Protein AF-0000000084807796 (afdb_homodimer)

Organism: Rhodopseudomonas palustris (strain HaA2) (NCBI:txid316058)

Nearest PDB structures (foldseek):
  3e29-assembly1_D  TM=9.506E-01  e=3.529E-15  Bordetella bronchiseptica
  3lz7-assembly1_A  TM=8.901E-01  e=1.294E-11  Haemophilus influenzae
  2pim-assembly1_A  TM=8.567E-01  e=1.924E-11  Cupriavidus pinatubonensis JMP134
  1sbk-assembly1_A  TM=9.026E-01  e=1.402E-10  Escherichia coli
  1vh5-assembly1_A  TM=8.895E-01  e=1.228E-10  Escherichia coli

Radius of gyration: 17.9 Å; Cα contacts (8 Å, |Δi|>4): 700; chains: 2; bounding box: 45×56×39 Å

Secondary structure (DSSP, 8-state):
-PPPPPHHHHHHHHHHSHHHHHHT-EEEEEETTTTEEEEEE---GGGBSSTTT-BBPHHHHHHHHHHHHHHHHHHHH-S---EEEEEEEE-S--BS--EEEEEEEEEE-SSEEEEEEEEEETT--EEEEEEEEEE-/-PPPPPHHHHHHHHHHSHHHHHHT-EEEEEETTTTEEEEEE---GGGBSSTTT-BBPHHHHHHHHHHHHHHHHHHHH-S---EEEEEEEE-S--BS--EEEEEEEEEE-SSEEEEEEEEEETT--EEEEEEEEEE-

Solvent-accessible surface area (backbone atoms only — not comparable to full-atom values): 13587 Å² total; per-residue (Å²): 131,67,78,60,60,52,72,68,57,50,48,50,55,40,56,56,15,36,31,50,38,69,51,46,62,42,79,74,45,79,37,73,94,76,34,33,30,30,32,36,28,59,74,50,79,53,41,15,41,41,75,90,60,46,26,57,29,66,34,62,52,52,27,49,40,53,50,42,21,44,45,28,47,22,36,53,71,73,50,90,56,56,62,41,32,38,36,39,40,51,74,43,88,52,58,75,49,40,39,38,35,39,9,30,57,73,40,82,56,85,51,42,32,31,16,35,21,43,32,21,36,81,86,64,50,68,27,33,38,30,44,37,35,29,44,93,129,68,78,60,61,50,73,68,57,50,48,52,54,39,58,56,16,36,31,49,38,69,50,45,62,42,80,72,45,77,36,74,92,75,34,34,31,30,32,36,27,58,76,48,78,54,40,15,41,44,77,90,59,45,26,57,29,66,37,61,53,51,28,48,38,55,51,43,20,45,46,28,48,23,36,52,71,72,48,90,56,56,64,40,32,38,37,38,40,50,74,45,88,51,57,74,49,40,38,40,35,39,10,31,58,75,39,82,55,86,52,43,32,31,17,35,20,43,30,21,35,81,85,65,51,68,27,33,38,30,44,37,35,29,45,93

InterPro domains:
  IPR003736 Phenylacetic acid degradation-related domain [TIGR00369] (19-135)
  IPR006683 Thioesterase domain [PF03061] (56-127)
  IPR029069 HotDog domain superfamily [SSF54637] (3-135)
  IPR039298 Acyl-coenzyme A thioesterase 13 [PTHR21660] (35-134)

Sequence (272 aa):
MSEPLAPAQIEAMLQASPFISFLGLTVSSLDAANQEIVMRSPMRPEFEREPGTKQWHGGPIASIIDTVGDYALVMFVGRGLPTINFRVDYFRPAIDTALISTGRVRRLGRTVGVADVDVHDEKGALIAIGRATYAIMSEPLAPAQIEAMLQASPFISFLGLTVSSLDAANQEIVMRSPMRPEFEREPGTKQWHGGPIASIIDTVGDYALVMFVGRGLPTINFRVDYFRPAIDTALISTGRVRRLGRTVGVADVDVHDEKGALIAIGRATYAI

Structure (mmCIF, N/CA/C/O backbone):
data_AF-0000000084807796-model_v1
#
loop_
_entity.id
_entity.type
_entity.pdbx_description
1 polymer 'Phenylacetic acid degradation-related protein'
#
loop_
_atom_site.group_PDB
_atom_site.id
_atom_site.type_symbol
_atom_site.label_atom_id
_atom_site.label_alt_id
_atom_site.label_comp_id
_atom_site.label_asym_id
_atom_site.label_entity_id
_atom_site.label_seq_id
_atom_site.pdbx_PDB_ins_code
_atom_site.Cartn_x
_atom_site.Cartn_y
_atom_site.Cartn_z
_atom_site.occupancy
_atom_site.B_iso_or_equiv
_atom_site.auth_seq_id
_atom_site.auth_comp_id
_atom_site.auth_asym_id
_atom_site.auth_atom_id
_atom_site.pdbx_PDB_model_num
ATOM 1 N N . MET A 1 1 ? 2.768 23.984 20.656 1 55.91 1 MET A N 1
ATOM 2 C CA . MET A 1 1 ? 2.672 23.312 19.359 1 55.91 1 MET A CA 1
ATOM 3 C C . MET A 1 1 ? 2.305 24.312 18.25 1 55.91 1 MET A C 1
ATOM 5 O O . MET A 1 1 ? 1.66 25.328 18.516 1 55.91 1 MET A O 1
ATOM 9 N N . SER A 1 2 ? 3.102 24.312 17.062 1 71.12 2 SER A N 1
ATOM 10 C CA . SER A 1 2 ? 2.822 25.266 15.992 1 71.12 2 SER A CA 1
ATOM 11 C C . SER A 1 2 ? 1.373 25.156 15.531 1 71.12 2 SER A C 1
ATOM 13 O O . SER A 1 2 ? 0.709 24.141 15.773 1 71.12 2 SER A O 1
ATOM 15 N N . GLU A 1 3 ? 0.78 26.234 15.117 1 91.38 3 GLU A N 1
ATOM 16 C CA . GLU A 1 3 ? -0.579 26.281 14.586 1 91.38 3 GLU A CA 1
ATOM 17 C C . GLU A 1 3 ? -0.779 25.219 13.5 1 91.38 3 GLU A C 1
ATOM 19 O O . GLU A 1 3 ? 0.043 25.094 12.586 1 91.38 3 GLU A O 1
ATOM 24 N N . PRO A 1 4 ? -1.82 24.453 13.633 1 96 4 PRO A N 1
ATOM 25 C CA . PRO A 1 4 ? -2.084 23.453 12.602 1 96 4 PRO A CA 1
ATOM 26 C C . PRO A 1 4 ? -2.242 24.062 11.211 1 96 4 PRO A C 1
ATOM 28 O O . PRO A 1 4 ? -2.701 25.203 11.086 1 96 4 PRO A O 1
ATOM 31 N N . LEU A 1 5 ? -1.881 23.359 10.242 1 97.56 5 LEU A N 1
ATOM 32 C CA . LEU A 1 5 ? -2.029 23.797 8.859 1 97.56 5 LEU A CA 1
ATOM 33 C C . LEU A 1 5 ? -3.498 24 8.508 1 97.56 5 LEU A C 1
ATOM 35 O O . LEU A 1 5 ? -4.367 23.297 9.016 1 97.56 5 LEU A O 1
ATOM 39 N N . ALA A 1 6 ? -3.68 24.922 7.617 1 96.19 6 ALA A N 1
ATOM 40 C CA . ALA A 1 6 ? -5.016 25.109 7.062 1 96.19 6 ALA A CA 1
ATOM 41 C C . ALA A 1 6 ? -5.305 24.094 5.961 1 96.19 6 ALA A C 1
ATOM 43 O O . ALA A 1 6 ? -4.383 23.531 5.363 1 96.19 6 ALA A O 1
ATOM 44 N N . PRO A 1 7 ? -6.633 23.859 5.68 1 95.94 7 PRO A N 1
ATOM 45 C CA . PRO A 1 7 ? -6.992 22.891 4.641 1 95.94 7 PRO A CA 1
ATOM 46 C C . PRO A 1 7 ? -6.344 23.203 3.295 1 95.94 7 PRO A C 1
ATOM 48 O O . PRO A 1 7 ? -5.891 22.297 2.602 1 95.94 7 PRO A O 1
ATOM 51 N N . ALA A 1 8 ? -6.23 24.453 2.967 1 97 8 ALA A N 1
ATOM 52 C CA . ALA A 1 8 ? -5.656 24.844 1.681 1 97 8 ALA A CA 1
ATOM 53 C C . ALA A 1 8 ? -4.172 24.484 1.613 1 97 8 ALA A C 1
ATOM 55 O O . ALA A 1 8 ? -3.662 24.125 0.55 1 97 8 ALA A O 1
ATOM 56 N N . GLN A 1 9 ? -3.492 24.641 2.67 1 97.75 9 GLN A N 1
ATOM 57 C CA . GLN A 1 9 ? -2.082 24.266 2.736 1 97.75 9 GLN A CA 1
ATOM 58 C C . GLN A 1 9 ? -1.9 22.766 2.562 1 97.75 9 GLN A C 1
ATOM 60 O O . GLN A 1 9 ? -1.005 22.312 1.84 1 97.75 9 GLN A O 1
ATOM 65 N N . ILE A 1 10 ? -2.754 22.031 3.176 1 98.25 10 ILE A N 1
ATOM 66 C CA . ILE A 1 10 ? -2.709 20.578 3.068 1 98.25 10 ILE A CA 1
ATOM 67 C C . ILE A 1 10 ? -2.99 20.156 1.628 1 98.25 10 ILE A C 1
ATOM 69 O O . ILE A 1 10 ? -2.271 19.328 1.066 1 98.25 10 ILE A O 1
ATOM 73 N N . GLU A 1 11 ? -3.961 20.75 1.012 1 98.25 11 GLU A N 1
ATOM 74 C CA . GLU A 1 11 ? -4.305 20.438 -0.371 1 98.25 11 GLU A CA 1
ATOM 75 C C . GLU A 1 11 ? -3.131 20.703 -1.308 1 98.25 11 GLU A C 1
ATOM 77 O O . GLU A 1 11 ? -2.863 19.906 -2.217 1 98.25 11 GLU A O 1
ATOM 82 N N . ALA A 1 12 ? -2.51 21.781 -1.041 1 98.19 12 ALA A N 1
ATOM 83 C CA . ALA A 1 12 ? -1.351 22.125 -1.864 1 98.19 12 ALA A CA 1
ATOM 84 C C . ALA A 1 12 ? -0.251 21.078 -1.721 1 98.19 12 ALA A C 1
ATOM 86 O O . ALA A 1 12 ? 0.402 20.703 -2.701 1 98.19 12 ALA A O 1
ATOM 87 N N . MET A 1 13 ? -0.047 20.641 -0.54 1 98.19 13 MET A N 1
ATOM 88 C CA . MET A 1 13 ? 0.96 19.609 -0.293 1 98.19 13 MET A CA 1
ATOM 89 C C . MET A 1 13 ? 0.574 18.312 -0.969 1 98.19 13 MET A C 1
ATOM 91 O O . MET A 1 13 ? 1.425 17.625 -1.544 1 98.19 13 MET A O 1
ATOM 95 N N . LEU A 1 14 ? -0.694 17.938 -0.902 1 98.44 14 LEU A N 1
ATOM 96 C CA . LEU A 1 14 ? -1.17 16.719 -1.562 1 98.44 14 LEU A CA 1
ATOM 97 C C . LEU A 1 14 ? -0.891 16.766 -3.061 1 98.44 14 LEU A C 1
ATOM 99 O O . LEU A 1 14 ? -0.428 15.789 -3.643 1 98.44 14 LEU A O 1
ATOM 103 N N . GLN A 1 15 ? -1.082 17.875 -3.633 1 97.94 15 GLN A N 1
ATOM 104 C CA . GLN A 1 15 ? -0.979 18.031 -5.082 1 97.94 15 GLN A CA 1
ATOM 105 C C . GLN A 1 15 ? 0.48 18.078 -5.527 1 97.94 15 GLN A C 1
ATOM 107 O O . GLN A 1 15 ? 0.793 17.75 -6.672 1 97.94 15 GLN A O 1
ATOM 112 N N . ALA A 1 16 ? 1.323 18.438 -4.629 1 97.81 16 ALA A N 1
ATOM 113 C CA . ALA A 1 16 ? 2.732 18.625 -4.973 1 97.81 16 ALA A CA 1
ATOM 114 C C . ALA A 1 16 ? 3.439 17.266 -5.094 1 97.81 16 ALA A C 1
ATOM 116 O O . ALA A 1 16 ? 4.5 17.172 -5.715 1 97.81 16 ALA A O 1
ATOM 117 N N . SER A 1 17 ? 2.961 16.281 -4.461 1 98.19 17 SER A N 1
ATOM 118 C CA . SER A 1 17 ? 3.527 14.938 -4.562 1 98.19 17 SER A CA 1
ATOM 119 C C . SER A 1 17 ? 2.941 14.18 -5.746 1 98.19 17 SER A C 1
ATOM 121 O O . SER A 1 17 ? 1.735 13.93 -5.797 1 98.19 17 SER A O 1
ATOM 123 N N . PRO A 1 18 ? 3.734 13.719 -6.664 1 98.56 18 PRO A N 1
ATOM 124 C CA . PRO A 1 18 ? 3.195 13.039 -7.844 1 98.56 18 PRO A CA 1
ATOM 125 C C . PRO A 1 18 ? 2.316 11.844 -7.484 1 98.56 18 PRO A C 1
ATOM 127 O O . PRO A 1 18 ? 1.206 11.711 -8.008 1 98.56 18 PRO A O 1
ATOM 130 N N . PHE A 1 19 ? 2.773 10.992 -6.602 1 98.75 19 PHE A N 1
ATOM 131 C CA . PHE A 1 19 ? 1.993 9.797 -6.301 1 98.75 19 PHE A CA 1
ATOM 132 C C . PHE A 1 19 ? 0.708 10.164 -5.57 1 98.75 19 PHE A C 1
ATOM 134 O O . PHE A 1 19 ? -0.355 9.609 -5.855 1 98.75 19 PHE A O 1
ATOM 141 N N . ILE A 1 20 ? 0.845 11.07 -4.633 1 98.75 20 ILE A N 1
ATOM 142 C CA . ILE A 1 20 ? -0.334 11.445 -3.859 1 98.75 20 ILE A CA 1
ATOM 143 C C . ILE A 1 20 ? -1.345 12.141 -4.77 1 98.75 20 ILE A C 1
ATOM 145 O O . ILE A 1 20 ? -2.549 11.891 -4.672 1 98.75 20 ILE A O 1
ATOM 149 N N . SER A 1 21 ? -0.838 13.016 -5.621 1 98.25 21 SER A N 1
ATOM 150 C CA . SER A 1 21 ? -1.714 13.625 -6.617 1 98.25 21 SER A CA 1
ATOM 151 C C . SER A 1 21 ? -2.387 12.555 -7.48 1 98.25 21 SER A C 1
ATOM 153 O O . SER A 1 21 ? -3.574 12.664 -7.797 1 98.25 21 SER A O 1
ATOM 155 N N . PHE A 1 22 ? -1.69 11.531 -7.859 1 98.62 22 PHE A N 1
ATOM 156 C CA . PHE A 1 22 ? -2.223 10.422 -8.641 1 98.62 22 PHE A CA 1
ATOM 157 C C . PHE A 1 22 ? -3.34 9.719 -7.887 1 98.62 22 PHE A C 1
ATOM 159 O O . PHE A 1 22 ? -4.324 9.281 -8.484 1 98.62 22 PHE A O 1
ATOM 166 N N . LEU A 1 23 ? -3.275 9.602 -6.555 1 98.69 23 LEU A N 1
ATOM 167 C CA . LEU A 1 23 ? -4.312 8.984 -5.738 1 98.69 23 LEU A CA 1
ATOM 168 C C . LEU A 1 23 ? -5.59 9.82 -5.762 1 98.69 23 LEU A C 1
ATOM 170 O O . LEU A 1 23 ? -6.664 9.328 -5.41 1 98.69 23 LEU A O 1
ATOM 174 N N . GLY A 1 24 ? -5.441 11.078 -6.039 1 98.5 24 GLY A N 1
ATOM 175 C CA . GLY A 1 24 ? -6.594 11.953 -6.168 1 98.5 24 GLY A CA 1
ATOM 176 C C . GLY A 1 24 ? -7.188 12.367 -4.832 1 98.5 24 GLY A C 1
ATOM 177 O O . GLY A 1 24 ? -8.383 12.633 -4.734 1 98.5 24 GLY A O 1
ATOM 178 N N . LEU A 1 25 ? -6.438 12.445 -3.828 1 98.44 25 LEU A N 1
ATOM 179 C CA . LEU A 1 25 ? -6.91 12.766 -2.486 1 98.44 25 LEU A CA 1
ATOM 180 C C . LEU A 1 25 ? -7.305 14.242 -2.389 1 98.44 25 LEU A C 1
ATOM 182 O O . LEU A 1 25 ? -6.602 15.109 -2.906 1 98.44 25 LEU A O 1
ATOM 186 N N . THR A 1 26 ? -8.398 14.484 -1.75 1 98.38 26 THR A N 1
ATOM 187 C CA . THR A 1 26 ? -8.844 15.828 -1.395 1 98.38 26 THR A CA 1
ATOM 188 C C . THR A 1 26 ? -9.289 15.875 0.063 1 98.38 26 THR A C 1
ATOM 190 O O . THR A 1 26 ? -9.844 14.906 0.584 1 98.38 26 THR A O 1
ATOM 193 N N . VAL A 1 27 ? -9.117 17.031 0.7 1 98.69 27 VAL A N 1
ATOM 194 C CA . VAL A 1 27 ? -9.5 17.188 2.1 1 98.69 27 VAL A CA 1
ATOM 195 C C . VAL A 1 27 ? -11.008 17.438 2.197 1 98.69 27 VAL A C 1
ATOM 197 O O . VAL A 1 27 ? -11.531 18.375 1.596 1 98.69 27 VAL A O 1
ATOM 200 N N . SER A 1 28 ? -11.68 16.609 2.941 1 98.62 28 SER A N 1
ATOM 201 C CA . SER A 1 28 ? -13.109 16.781 3.189 1 98.62 28 SER A CA 1
ATOM 202 C C . SER A 1 28 ? -13.352 17.594 4.465 1 98.62 28 SER A C 1
ATOM 204 O O . SER A 1 28 ? -14.266 18.406 4.52 1 98.62 28 SER A O 1
ATOM 206 N N . SER A 1 29 ? -12.57 17.297 5.457 1 98.12 29 SER A N 1
ATOM 207 C CA . SER A 1 29 ? -12.664 18.016 6.719 1 98.12 29 SER A CA 1
ATOM 208 C C . SER A 1 29 ? -11.375 17.906 7.523 1 98.12 29 SER A C 1
ATOM 210 O O . SER A 1 29 ? -10.641 16.938 7.391 1 98.12 29 SER A O 1
ATOM 212 N N . LEU A 1 30 ? -11.125 18.938 8.195 1 97.75 30 LEU A N 1
ATOM 213 C CA . LEU A 1 30 ? -10.008 19.031 9.133 1 97.75 30 LEU A CA 1
ATOM 214 C C . LEU A 1 30 ? -10.477 19.5 10.5 1 97.75 30 LEU A C 1
ATOM 216 O O . LEU A 1 30 ? -11.117 20.547 10.617 1 97.75 30 LEU A O 1
ATOM 220 N N . ASP A 1 31 ? -10.25 18.688 11.523 1 97.69 31 ASP A N 1
ATOM 221 C CA . ASP A 1 31 ? -10.57 19.016 12.906 1 97.69 31 ASP A CA 1
ATOM 222 C C . ASP A 1 31 ? -9.328 18.922 13.797 1 97.69 31 ASP A C 1
ATOM 224 O O . ASP A 1 31 ? -9.055 17.875 14.383 1 97.69 31 ASP A O 1
ATOM 228 N N . ALA A 1 32 ? -8.633 19.969 13.891 1 96.94 32 ALA A N 1
ATOM 229 C CA . ALA A 1 32 ? -7.375 20 14.625 1 96.94 32 ALA A CA 1
ATOM 230 C C . ALA A 1 32 ? -7.605 19.734 16.109 1 96.94 32 ALA A C 1
ATOM 232 O O . ALA A 1 32 ? -6.793 19.078 16.766 1 96.94 32 ALA A O 1
ATOM 233 N N . ALA A 1 33 ? -8.641 20.281 16.641 1 96.81 33 ALA A N 1
ATOM 234 C CA . ALA A 1 33 ? -8.945 20.125 18.062 1 96.81 33 ALA A CA 1
ATOM 235 C C . ALA A 1 33 ? -9.117 18.656 18.422 1 96.81 33 ALA A C 1
ATOM 237 O O . ALA A 1 33 ? -8.672 18.219 19.484 1 96.81 33 ALA A O 1
ATOM 238 N N . ASN A 1 34 ? -9.711 17.938 17.484 1 97.38 34 ASN A N 1
ATOM 239 C CA . ASN A 1 34 ? -9.906 16.516 17.719 1 97.38 34 ASN A CA 1
ATOM 240 C C . ASN A 1 34 ? -8.852 15.672 17.016 1 97.38 34 ASN A C 1
ATOM 242 O O . ASN A 1 34 ? -8.945 14.445 16.984 1 97.38 34 ASN A O 1
ATOM 246 N N . GLN A 1 35 ? -7.879 16.266 16.359 1 97.94 35 GLN A N 1
ATOM 247 C CA . GLN A 1 35 ? -6.738 15.633 15.703 1 97.94 35 GLN A CA 1
ATOM 248 C C . GLN A 1 35 ? -7.199 14.617 14.664 1 97.94 35 GLN A C 1
ATOM 250 O O . GLN A 1 35 ? -6.73 13.477 14.656 1 97.94 35 GLN A O 1
ATOM 255 N N . GLU A 1 36 ? -8.117 15.141 13.859 1 98.69 36 GLU A N 1
ATOM 256 C CA . GLU A 1 36 ? -8.734 14.297 12.836 1 98.69 36 GLU A CA 1
ATOM 257 C C . GLU A 1 36 ? -8.711 14.977 11.469 1 98.69 36 GLU A C 1
ATOM 259 O O . GLU A 1 36 ? -8.992 16.172 11.367 1 98.69 36 GLU A O 1
ATOM 264 N N . ILE A 1 37 ? -8.43 14.188 10.461 1 98.81 37 ILE A N 1
ATOM 265 C CA . ILE A 1 37 ? -8.547 14.656 9.078 1 98.81 37 ILE A CA 1
ATOM 266 C C . ILE A 1 37 ? -9.344 13.641 8.258 1 98.81 37 ILE A C 1
ATOM 268 O O . ILE A 1 37 ? -9.195 12.43 8.445 1 98.81 37 ILE A O 1
ATOM 272 N N . VAL A 1 38 ? -10.195 14.117 7.406 1 98.94 38 VAL A N 1
ATOM 273 C CA . VAL A 1 38 ? -10.984 13.281 6.512 1 98.94 38 VAL A CA 1
ATOM 274 C C . VAL A 1 38 ? -10.68 13.633 5.059 1 98.94 38 VAL A C 1
ATOM 276 O O . VAL A 1 38 ? -10.672 14.812 4.691 1 98.94 38 VAL A O 1
ATOM 279 N N . MET A 1 39 ? -10.414 12.609 4.266 1 98.88 39 MET A N 1
ATOM 280 C CA . MET A 1 39 ? -10.125 12.836 2.85 1 98.88 39 MET A CA 1
ATOM 281 C C . MET A 1 39 ? -10.969 11.922 1.972 1 98.88 39 MET A C 1
ATOM 283 O O . MET A 1 39 ? -11.406 10.859 2.416 1 98.88 39 MET A O 1
ATOM 287 N N . ARG A 1 40 ? -11.156 12.359 0.785 1 98.88 40 ARG A N 1
ATOM 288 C CA . ARG A 1 40 ? -11.844 11.609 -0.255 1 98.88 40 ARG A CA 1
ATOM 289 C C . ARG A 1 40 ? -10.898 11.25 -1.395 1 98.88 40 ARG A C 1
ATOM 291 O O . ARG A 1 40 ? -10.07 12.062 -1.805 1 98.88 40 ARG A O 1
ATOM 298 N N . SER A 1 41 ? -11.016 10.07 -1.884 1 98.69 41 SER A N 1
ATOM 299 C CA . SER A 1 41 ? -10.273 9.594 -3.045 1 98.69 41 SER A CA 1
ATOM 300 C C . SER A 1 41 ? -11.195 8.953 -4.074 1 98.69 41 SER A C 1
ATOM 302 O O . SER A 1 41 ? -11.914 7.996 -3.762 1 98.69 41 SER A O 1
ATOM 304 N N . PRO A 1 42 ? -11.172 9.367 -5.277 1 98.75 42 PRO A N 1
ATOM 305 C CA . PRO A 1 42 ? -12 8.734 -6.312 1 98.75 42 PRO A CA 1
ATOM 306 C C . PRO A 1 42 ? -11.336 7.496 -6.914 1 98.75 42 PRO A C 1
ATOM 308 O O . PRO A 1 42 ? -10.117 7.348 -6.852 1 98.75 42 PRO A O 1
ATOM 311 N N . MET A 1 43 ? -12.227 6.645 -7.469 1 98.38 43 MET A N 1
ATOM 312 C CA . MET A 1 43 ? -11.711 5.547 -8.281 1 98.38 43 MET A CA 1
ATOM 313 C C . MET A 1 43 ? -11.062 6.07 -9.562 1 98.38 43 MET A C 1
ATOM 315 O O . MET A 1 43 ? -11.516 7.062 -10.133 1 98.38 43 MET A O 1
ATOM 319 N N . ARG A 1 44 ? -9.992 5.441 -9.961 1 97.81 44 ARG A N 1
ATOM 320 C CA . ARG A 1 44 ? -9.367 5.617 -11.266 1 97.81 44 ARG A CA 1
ATOM 321 C C . ARG A 1 44 ? -9.266 4.289 -12.008 1 97.81 44 ARG A C 1
ATOM 323 O O . ARG A 1 44 ? -9.172 3.229 -11.391 1 97.81 44 ARG A O 1
ATOM 330 N N . PRO A 1 45 ? -9.273 4.363 -13.312 1 97.81 45 PRO A N 1
ATOM 331 C CA . PRO A 1 45 ? -9.164 3.111 -14.07 1 97.81 45 PRO A CA 1
ATOM 332 C C . PRO A 1 45 ? -7.941 2.287 -13.664 1 97.81 45 PRO A C 1
ATOM 334 O O . PRO A 1 45 ? -8.016 1.059 -13.586 1 97.81 45 PRO A O 1
ATOM 337 N N . GLU A 1 46 ? -6.863 2.938 -13.312 1 98.19 46 GLU A N 1
ATOM 338 C CA . GLU A 1 46 ? -5.617 2.262 -12.961 1 98.19 46 GLU A CA 1
ATOM 339 C C . GLU A 1 46 ? -5.746 1.531 -11.633 1 98.19 46 GLU A C 1
ATOM 341 O O . GLU A 1 46 ? -4.965 0.622 -11.336 1 98.19 46 GLU A O 1
ATOM 346 N N . PHE A 1 47 ? -6.73 1.897 -10.797 1 98.75 47 PHE A N 1
ATOM 347 C CA . PHE A 1 47 ? -6.824 1.35 -9.445 1 98.75 47 PHE A CA 1
ATOM 348 C C . PHE A 1 47 ? -7.625 0.053 -9.445 1 98.75 47 PHE A C 1
ATOM 350 O O . PHE A 1 47 ? -7.695 -0.637 -8.422 1 98.75 47 PHE A O 1
ATOM 357 N N . GLU A 1 48 ? -8.156 -0.298 -10.57 1 98.56 48 GLU A N 1
ATOM 358 C CA . GLU A 1 48 ? -9.055 -1.445 -10.641 1 98.56 48 GLU A CA 1
ATOM 359 C C . GLU A 1 48 ? -8.297 -2.754 -10.438 1 98.56 48 GLU A C 1
ATOM 361 O O . GLU A 1 48 ? -7.188 -2.92 -10.945 1 98.56 48 GLU A O 1
ATOM 366 N N . ARG A 1 49 ? -8.977 -3.639 -9.688 1 98 49 ARG A N 1
ATOM 367 C CA . ARG A 1 49 ? -8.438 -4.98 -9.477 1 98 49 ARG A CA 1
ATOM 368 C C . ARG A 1 49 ? -8.539 -5.812 -10.758 1 98 49 ARG A C 1
ATOM 370 O O . ARG A 1 49 ? -7.551 -6.395 -11.203 1 98 49 ARG A O 1
ATOM 377 N N . GLU A 1 50 ? -9.68 -5.922 -11.266 1 97.12 50 GLU A N 1
ATOM 378 C CA . GLU A 1 50 ? -10 -6.586 -12.523 1 97.12 50 GLU A CA 1
ATOM 379 C C . GLU A 1 50 ? -10.68 -5.625 -13.5 1 97.12 50 GLU A C 1
ATOM 381 O O . GLU A 1 50 ? -11.516 -4.816 -13.094 1 97.12 50 GLU A O 1
ATOM 386 N N . PRO A 1 51 ? -10.289 -5.75 -14.703 1 96.94 51 PRO A N 1
ATOM 387 C CA . PRO A 1 51 ? -10.828 -4.797 -15.68 1 96.94 51 PRO A CA 1
ATOM 388 C C . PRO A 1 51 ? -12.359 -4.793 -15.711 1 96.94 51 PRO A C 1
ATOM 390 O O . PRO A 1 51 ? -12.977 -5.852 -15.82 1 96.94 51 PRO A O 1
ATOM 393 N N . GLY A 1 52 ? -12.891 -3.621 -15.609 1 97.31 52 GLY A N 1
ATOM 394 C CA . GLY A 1 52 ? -14.312 -3.432 -15.812 1 97.31 52 GLY A CA 1
ATOM 395 C C . GLY A 1 52 ? -15.133 -3.699 -14.562 1 97.31 52 GLY A C 1
ATOM 396 O O . GLY A 1 52 ? -16.344 -3.51 -14.562 1 97.31 52 GLY A O 1
ATOM 397 N N . THR A 1 53 ? -14.531 -4.082 -13.492 1 97.38 53 THR A N 1
ATOM 398 C CA . THR A 1 53 ? -15.273 -4.441 -12.289 1 97.38 53 THR A CA 1
ATOM 399 C C . THR A 1 53 ? -15.469 -3.223 -11.391 1 97.38 53 THR A C 1
ATOM 401 O O . THR A 1 53 ? -16.312 -3.234 -10.492 1 97.38 53 THR A O 1
ATOM 404 N N . LYS A 1 54 ? -14.641 -2.264 -11.586 1 97.94 54 LYS A N 1
ATOM 405 C CA . LYS A 1 54 ? -14.594 -1.087 -10.727 1 97.94 54 LYS A CA 1
ATOM 406 C C . LYS A 1 54 ? -14.312 -1.477 -9.273 1 97.94 54 LYS A C 1
ATOM 408 O O . LYS A 1 54 ? -14.734 -0.785 -8.344 1 97.94 54 LYS A O 1
ATOM 413 N N . GLN A 1 55 ? -13.805 -2.623 -9.117 1 98.62 55 GLN A N 1
ATOM 414 C CA . GLN A 1 55 ? -13.336 -3.025 -7.793 1 98.62 55 GLN A CA 1
ATOM 415 C C . GLN A 1 55 ? -11.938 -2.484 -7.512 1 98.62 55 GLN A C 1
ATOM 417 O O . GLN A 1 55 ? -11.023 -2.664 -8.32 1 98.62 55 GLN A O 1
ATOM 422 N N . TRP A 1 56 ? -11.812 -1.815 -6.348 1 98.88 56 TRP A N 1
ATOM 423 C CA . TRP A 1 56 ? -10.5 -1.311 -5.941 1 98.88 56 TRP A CA 1
ATOM 424 C C . TRP A 1 56 ? -9.516 -2.455 -5.73 1 98.88 56 TRP A C 1
ATOM 426 O O . TRP A 1 56 ? -9.852 -3.455 -5.086 1 98.88 56 TRP A O 1
ATOM 436 N N . HIS A 1 57 ? -8.352 -2.332 -6.273 1 98.88 57 HIS A N 1
ATOM 437 C CA . HIS A 1 57 ? -7.238 -3.137 -5.789 1 98.88 57 HIS A CA 1
ATOM 438 C C . HIS A 1 57 ? -6.836 -2.727 -4.379 1 98.88 57 HIS A C 1
ATOM 440 O O . HIS A 1 57 ? -6.965 -1.557 -4.008 1 98.88 57 HIS A O 1
ATOM 446 N N . GLY A 1 58 ? -6.312 -3.609 -3.586 1 98.81 58 GLY A N 1
ATOM 447 C CA . GLY A 1 58 ? -5.91 -3.312 -2.219 1 98.81 58 GLY A CA 1
ATOM 448 C C . GLY A 1 58 ? -4.73 -2.367 -2.135 1 98.81 58 GLY A C 1
ATOM 449 O O . GLY A 1 58 ? -4.547 -1.681 -1.128 1 98.81 58 GLY A O 1
ATOM 450 N N . GLY A 1 59 ? -3.906 -2.328 -3.154 1 98.81 59 GLY A N 1
ATOM 451 C CA . GLY A 1 59 ? -2.721 -1.487 -3.186 1 98.81 59 GLY A CA 1
ATOM 452 C C . GLY A 1 59 ? -3.031 -0.012 -3.014 1 98.81 59 GLY A C 1
ATOM 453 O O . GLY A 1 59 ? -2.496 0.639 -2.111 1 98.81 59 GLY A O 1
ATOM 454 N N . PRO A 1 60 ? -3.898 0.517 -3.883 1 98.88 60 PRO A N 1
ATOM 455 C CA . PRO A 1 60 ? -4.281 1.917 -3.691 1 98.88 60 PRO A CA 1
ATOM 456 C C . PRO A 1 60 ? -4.902 2.176 -2.32 1 98.88 60 PRO A C 1
ATOM 458 O O . PRO A 1 60 ? -4.68 3.236 -1.729 1 98.88 60 PRO A O 1
ATOM 461 N N . ILE A 1 61 ? -5.645 1.254 -1.785 1 98.94 61 ILE A N 1
ATOM 462 C CA . ILE A 1 61 ? -6.246 1.421 -0.467 1 98.94 61 ILE A CA 1
ATOM 463 C C . ILE A 1 61 ? -5.148 1.51 0.593 1 98.94 61 ILE A C 1
ATOM 465 O O . ILE A 1 61 ? -5.191 2.375 1.47 1 98.94 61 ILE A O 1
ATOM 469 N N . ALA A 1 62 ? -4.168 0.661 0.555 1 98.94 62 ALA A N 1
ATOM 470 C CA . ALA A 1 62 ? -3.039 0.713 1.479 1 98.94 62 ALA A CA 1
ATOM 471 C C . ALA A 1 62 ? -2.303 2.045 1.368 1 98.94 62 ALA A C 1
ATOM 473 O O . ALA A 1 62 ? -1.914 2.633 2.381 1 98.94 62 ALA A O 1
ATOM 474 N N . SER A 1 63 ? -2.08 2.49 0.168 1 98.94 63 SER A N 1
ATOM 475 C CA . SER A 1 63 ? -1.413 3.764 -0.081 1 98.94 63 SER A CA 1
ATOM 476 C C . SER A 1 63 ? -2.184 4.922 0.543 1 98.94 63 SER A C 1
ATOM 478 O O . SER A 1 63 ? -1.585 5.832 1.123 1 98.94 63 SER A O 1
ATOM 480 N N . ILE A 1 64 ? -3.477 4.883 0.38 1 98.94 64 ILE A N 1
ATOM 481 C CA . ILE A 1 64 ? -4.348 5.914 0.937 1 98.94 64 ILE A CA 1
ATOM 482 C C . ILE A 1 64 ? -4.254 5.898 2.461 1 98.94 64 ILE A C 1
ATOM 484 O O . ILE A 1 64 ? -4.125 6.953 3.092 1 98.94 64 ILE A O 1
ATOM 488 N N . ILE A 1 65 ? -4.266 4.715 3.035 1 99 65 ILE A N 1
ATOM 489 C CA . ILE A 1 65 ? -4.148 4.574 4.484 1 99 65 ILE A CA 1
ATOM 490 C C . ILE A 1 65 ? -2.842 5.207 4.961 1 99 65 ILE A C 1
ATOM 492 O O . ILE A 1 65 ? -2.842 6.02 5.887 1 99 65 ILE A O 1
ATOM 496 N N . ASP A 1 66 ? -1.754 4.887 4.367 1 98.94 66 ASP A N 1
ATOM 497 C CA . ASP A 1 66 ? -0.458 5.453 4.727 1 98.94 66 ASP A CA 1
ATOM 498 C C . ASP A 1 66 ? -0.469 6.977 4.598 1 98.94 66 ASP A C 1
ATOM 500 O O . ASP A 1 66 ? -0.041 7.684 5.512 1 98.94 66 ASP A O 1
ATOM 504 N N . THR A 1 67 ? -0.975 7.461 3.508 1 98.94 67 THR A N 1
ATOM 505 C CA . THR A 1 67 ? -0.936 8.891 3.203 1 98.94 67 THR A CA 1
ATOM 506 C C . THR A 1 67 ? -1.814 9.672 4.172 1 98.94 67 THR A C 1
ATOM 508 O O . THR A 1 67 ? -1.378 10.672 4.746 1 98.94 67 THR A O 1
ATOM 511 N N . VAL A 1 68 ? -3.023 9.211 4.367 1 98.94 68 VAL A N 1
ATOM 512 C CA . VAL A 1 68 ? -3.951 9.922 5.242 1 98.94 68 VAL A CA 1
ATOM 513 C C . VAL A 1 68 ? -3.43 9.906 6.676 1 98.94 68 VAL A C 1
ATOM 515 O O . VAL A 1 68 ? -3.529 10.898 7.395 1 98.94 68 VAL A O 1
ATOM 518 N N . GLY A 1 69 ? -2.93 8.75 7.121 1 98.94 69 GLY A N 1
ATOM 519 C CA . GLY A 1 69 ? -2.293 8.711 8.43 1 98.94 69 GLY A CA 1
ATOM 520 C C . GLY A 1 69 ? -1.163 9.711 8.578 1 98.94 69 GLY A C 1
ATOM 521 O O . GLY A 1 69 ? -1.064 10.398 9.594 1 98.94 69 GLY A O 1
ATOM 522 N N . ASP A 1 70 ? -0.313 9.75 7.602 1 98.94 70 ASP A N 1
ATOM 523 C CA . ASP A 1 70 ? 0.78 10.719 7.586 1 98.94 70 ASP A CA 1
ATOM 524 C C . ASP A 1 70 ? 0.253 12.148 7.746 1 98.94 70 ASP A C 1
ATOM 526 O O . ASP A 1 70 ? 0.725 12.898 8.602 1 98.94 70 ASP A O 1
ATOM 530 N N . TYR A 1 71 ? -0.776 12.445 7 1 98.81 71 TYR A N 1
ATOM 531 C CA . TYR A 1 71 ? -1.245 13.828 6.934 1 98.81 71 TYR A CA 1
ATOM 532 C C . TYR A 1 71 ? -2.021 14.203 8.188 1 98.81 71 TYR A C 1
ATOM 534 O O . TYR A 1 71 ? -2.17 15.383 8.508 1 98.81 71 TYR A O 1
ATOM 542 N N . ALA A 1 72 ? -2.576 13.195 8.906 1 98.75 72 ALA A N 1
ATOM 543 C CA . ALA A 1 72 ? -3.098 13.492 10.234 1 98.75 72 ALA A CA 1
ATOM 544 C C . ALA A 1 72 ? -2.029 14.148 11.109 1 98.75 72 ALA A C 1
ATOM 546 O O . ALA A 1 72 ? -2.328 15.047 11.898 1 98.75 72 ALA A O 1
ATOM 547 N N . LEU A 1 73 ? -0.805 13.727 10.992 1 98.75 73 LEU A N 1
ATOM 548 C CA . LEU A 1 73 ? 0.308 14.273 11.758 1 98.75 73 LEU A CA 1
ATOM 549 C C . LEU A 1 73 ? 0.879 15.508 11.078 1 98.75 73 LEU A C 1
ATOM 551 O O . LEU A 1 73 ? 1.247 16.484 11.75 1 98.75 73 LEU A O 1
ATOM 555 N N . VAL A 1 74 ? 0.931 15.469 9.742 1 98.44 74 VAL A N 1
ATOM 556 C CA . VAL A 1 74 ? 1.459 16.578 8.953 1 98.44 74 VAL A CA 1
ATOM 557 C C . VAL A 1 74 ? 0.708 17.859 9.305 1 98.44 74 VAL A C 1
ATOM 559 O O . VAL A 1 74 ? 1.3 18.938 9.352 1 98.44 74 VAL A O 1
ATOM 562 N N . MET A 1 75 ? -0.551 17.688 9.555 1 97.81 75 MET A N 1
ATOM 563 C CA . MET A 1 75 ? -1.376 18.812 9.969 1 97.81 75 MET A CA 1
ATOM 564 C C . MET A 1 75 ? -0.703 19.594 11.086 1 97.81 75 MET A C 1
ATOM 566 O O . MET A 1 75 ? -0.819 20.828 11.148 1 97.81 75 MET A O 1
ATOM 570 N N . PHE A 1 76 ? 0.071 18.984 11.938 1 97.69 76 PHE A N 1
ATOM 571 C CA . PHE A 1 76 ? 0.693 19.609 13.094 1 97.69 76 PHE A CA 1
ATOM 572 C C . PHE A 1 76 ? 2.186 19.812 12.859 1 97.69 76 PHE A C 1
ATOM 574 O O . PHE A 1 76 ? 2.768 20.781 13.359 1 97.69 76 PHE A O 1
ATOM 581 N N . VAL A 1 77 ? 2.824 18.938 12.102 1 97.5 77 VAL A N 1
ATOM 582 C CA . VAL A 1 77 ? 4.273 18.938 11.945 1 97.5 77 VAL A CA 1
ATOM 583 C C . VAL A 1 77 ? 4.672 19.875 10.812 1 97.5 77 VAL A C 1
ATOM 585 O O . VAL A 1 77 ? 5.766 20.453 10.828 1 97.5 77 VAL A O 1
ATOM 588 N N . GLY A 1 78 ? 3.828 19.906 9.781 1 97.12 78 GLY A N 1
ATOM 589 C CA . GLY A 1 78 ? 4.02 20.891 8.734 1 97.12 78 GLY A CA 1
ATOM 590 C C . GLY A 1 78 ? 4.848 20.375 7.57 1 97.12 78 GLY A C 1
ATOM 591 O O . GLY A 1 78 ? 5.207 21.141 6.668 1 97.12 78 GLY A O 1
ATOM 592 N N . ARG A 1 79 ? 5.227 19.109 7.602 1 95.81 79 ARG A N 1
ATOM 593 C CA . ARG A 1 79 ? 5.977 18.484 6.516 1 95.81 79 ARG A CA 1
ATOM 594 C C . ARG A 1 79 ? 5.688 17 6.434 1 95.81 79 ARG A C 1
ATOM 596 O O . ARG A 1 79 ? 5.305 16.375 7.43 1 95.81 79 ARG A O 1
ATOM 603 N N . GLY A 1 80 ? 5.828 16.5 5.227 1 96.94 80 GLY A N 1
ATOM 604 C CA . GLY A 1 80 ? 5.699 15.07 5.074 1 96.94 80 GLY A CA 1
ATOM 605 C C . GLY A 1 80 ? 6.664 14.289 5.949 1 96.94 80 GLY A C 1
ATOM 606 O O . GLY A 1 80 ? 7.781 14.734 6.199 1 96.94 80 GLY A O 1
ATOM 607 N N . LEU A 1 81 ? 6.219 13.141 6.41 1 98.06 81 LEU A N 1
ATOM 608 C CA . LEU A 1 81 ? 7.008 12.32 7.324 1 98.06 81 LEU A CA 1
ATOM 609 C C . LEU A 1 81 ? 7.352 10.977 6.695 1 98.06 81 LEU A C 1
ATOM 611 O O . LEU A 1 81 ? 6.5 10.352 6.066 1 98.06 81 LEU A O 1
ATOM 615 N N . PRO A 1 82 ? 8.562 10.477 6.852 1 98.06 82 PRO A N 1
ATOM 616 C CA . PRO A 1 82 ? 8.867 9.109 6.426 1 98.06 82 PRO A CA 1
ATOM 617 C C . PRO A 1 82 ? 8.117 8.055 7.234 1 98.06 82 PRO A C 1
ATOM 619 O O . PRO A 1 82 ? 8.055 8.148 8.469 1 98.06 82 PRO A O 1
ATOM 622 N N . THR A 1 83 ? 7.562 7.18 6.566 1 98.88 83 THR A N 1
ATOM 623 C CA . THR A 1 83 ? 6.895 6.07 7.234 1 98.88 83 THR A CA 1
ATOM 624 C C . THR A 1 83 ? 7.91 5.039 7.719 1 98.88 83 THR A C 1
ATOM 626 O O . THR A 1 83 ? 8.797 4.633 6.965 1 98.88 83 THR A O 1
ATOM 629 N N . ILE A 1 84 ? 7.754 4.652 8.945 1 98.94 84 ILE A N 1
ATOM 630 C CA . ILE A 1 84 ? 8.57 3.576 9.508 1 98.94 84 ILE A CA 1
ATOM 631 C C . ILE A 1 84 ? 7.922 2.229 9.195 1 98.94 84 ILE A C 1
ATOM 633 O O . ILE A 1 84 ? 8.578 1.33 8.656 1 98.94 84 ILE A O 1
ATOM 637 N N . ASN A 1 85 ? 6.715 2.131 9.562 1 98.94 85 ASN A N 1
ATOM 638 C CA . ASN A 1 85 ? 5.934 0.942 9.234 1 98.94 85 ASN A CA 1
ATOM 639 C C . ASN A 1 85 ? 4.434 1.223 9.297 1 98.94 85 ASN A C 1
ATOM 641 O O . ASN A 1 85 ? 4.012 2.258 9.82 1 98.94 85 ASN A O 1
ATOM 645 N N . PHE A 1 86 ? 3.676 0.307 8.688 1 98.88 86 PHE A N 1
ATOM 646 C CA . PHE A 1 86 ? 2.232 0.348 8.883 1 98.88 86 PHE A CA 1
ATOM 647 C C . PHE A 1 86 ? 1.604 -1.003 8.562 1 98.88 86 PHE A C 1
ATOM 649 O O . PHE A 1 86 ? 2.277 -1.903 8.055 1 98.88 86 PHE A O 1
ATOM 656 N N . ARG A 1 87 ? 0.37 -1.142 8.977 1 98.88 87 ARG A N 1
ATOM 657 C CA . ARG A 1 87 ? -0.431 -2.336 8.719 1 98.88 87 ARG A CA 1
ATOM 658 C C . ARG A 1 87 ? -1.82 -1.964 8.211 1 98.88 87 ARG A C 1
ATOM 660 O O . ARG A 1 87 ? -2.332 -0.886 8.523 1 98.88 87 ARG A O 1
ATOM 667 N N . VAL A 1 88 ? -2.338 -2.889 7.469 1 98.94 88 VAL A N 1
ATOM 668 C CA . VAL A 1 88 ? -3.686 -2.74 6.93 1 98.94 88 VAL A CA 1
ATOM 669 C C . VAL A 1 88 ? -4.488 -4.016 7.184 1 98.94 88 VAL A C 1
ATOM 671 O O . VAL A 1 88 ? -3.967 -5.121 7.031 1 98.94 88 VAL A O 1
ATOM 674 N N . ASP A 1 89 ? -5.68 -3.885 7.574 1 98.94 89 ASP A N 1
ATOM 675 C CA . ASP A 1 89 ? -6.68 -4.949 7.613 1 98.94 89 ASP A CA 1
ATOM 676 C C . ASP A 1 89 ? -7.836 -4.652 6.664 1 98.94 89 ASP A C 1
ATOM 678 O O . ASP A 1 89 ? -8.484 -3.607 6.773 1 98.94 89 ASP A O 1
ATOM 682 N N . TYR A 1 90 ? -8.023 -5.574 5.793 1 98.94 90 TYR A N 1
ATOM 683 C CA . TYR A 1 90 ? -9.109 -5.422 4.836 1 98.94 90 TYR A CA 1
ATOM 684 C C . TYR A 1 90 ? -10.359 -6.172 5.301 1 98.94 90 TYR A C 1
ATOM 686 O O . TYR A 1 90 ? -10.258 -7.285 5.82 1 98.94 90 TYR A O 1
ATOM 694 N N . PHE A 1 91 ? -11.555 -5.574 5.023 1 98.81 91 PHE A N 1
ATOM 695 C CA . PHE A 1 91 ? -12.773 -6.191 5.523 1 98.81 91 PHE A CA 1
ATOM 696 C C . PHE A 1 91 ? -13.727 -6.508 4.375 1 98.81 91 PHE A C 1
ATOM 698 O O . PHE A 1 91 ? -14.398 -7.543 4.387 1 98.81 91 PHE A O 1
ATOM 705 N N . ARG A 1 92 ? -13.844 -5.559 3.4 1 98.06 92 ARG A N 1
ATOM 706 C CA . ARG A 1 92 ? -14.812 -5.672 2.312 1 98.06 92 ARG A CA 1
ATOM 707 C C . ARG A 1 92 ? -14.242 -5.109 1.014 1 98.06 92 ARG A C 1
ATOM 709 O O . ARG A 1 92 ? -13.438 -4.176 1.035 1 98.06 92 ARG A O 1
ATOM 716 N N . PRO A 1 93 ? -14.711 -5.727 -0.076 1 98.44 93 PRO A N 1
ATOM 717 C CA . PRO A 1 93 ? -14.344 -5.07 -1.331 1 98.44 93 PRO A CA 1
ATOM 718 C C . PRO A 1 93 ? -15.008 -3.709 -1.507 1 98.44 93 PRO A C 1
ATOM 720 O O . PRO A 1 93 ? -16.156 -3.52 -1.089 1 98.44 93 PRO A O 1
ATOM 723 N N . ALA A 1 94 ? -14.32 -2.773 -2.014 1 98.75 94 ALA A N 1
ATOM 724 C CA . ALA A 1 94 ? -14.883 -1.498 -2.453 1 98.75 94 ALA A CA 1
ATOM 725 C C . ALA A 1 94 ? -15.148 -1.504 -3.955 1 98.75 94 ALA A C 1
ATOM 727 O O . ALA A 1 94 ? -14.227 -1.64 -4.758 1 98.75 94 ALA A O 1
ATOM 728 N N . ILE A 1 95 ? -16.391 -1.352 -4.371 1 98.62 95 ILE A N 1
ATOM 729 C CA . ILE A 1 95 ? -16.766 -1.466 -5.777 1 98.62 95 ILE A CA 1
ATOM 730 C C . ILE A 1 95 ? -17.562 -0.236 -6.195 1 98.62 95 ILE A C 1
ATOM 732 O O . ILE A 1 95 ? -18.594 0.086 -5.586 1 98.62 95 ILE A O 1
ATOM 736 N N . ASP A 1 96 ? -17.125 0.365 -7.203 1 98.12 96 ASP A N 1
ATOM 737 C CA . ASP A 1 96 ? -17.828 1.492 -7.805 1 98.12 96 ASP A CA 1
ATOM 738 C C . ASP A 1 96 ? -18.156 2.555 -6.762 1 98.12 96 ASP A C 1
ATOM 740 O O . ASP A 1 96 ? -19.312 2.951 -6.617 1 98.12 96 ASP A O 1
ATOM 744 N N . THR A 1 97 ? -17.188 3.002 -6.109 1 98.75 97 THR A N 1
ATOM 745 C CA . THR A 1 97 ? -17.312 3.977 -5.031 1 98.75 97 THR A CA 1
ATOM 746 C C . THR A 1 97 ? -16.016 4.758 -4.863 1 98.75 97 THR A C 1
ATOM 748 O O . THR A 1 97 ? -14.93 4.238 -5.141 1 98.75 97 THR A O 1
ATOM 751 N N . ALA A 1 98 ? -16.188 6.02 -4.48 1 98.88 98 ALA A N 1
ATOM 752 C CA . ALA A 1 98 ? -15.039 6.676 -3.871 1 98.88 98 ALA A CA 1
ATOM 753 C C . ALA A 1 98 ? -14.781 6.141 -2.465 1 98.88 98 ALA A C 1
ATOM 755 O O . ALA A 1 98 ? -15.617 5.426 -1.904 1 98.88 98 ALA A O 1
ATOM 756 N N . LEU A 1 99 ? -13.625 6.449 -1.973 1 98.94 99 LEU A N 1
ATOM 757 C CA . LEU A 1 99 ? -13.273 6.082 -0.604 1 98.94 99 LEU A CA 1
ATOM 758 C C . LEU A 1 99 ? -13.219 7.312 0.292 1 98.94 99 LEU A C 1
ATOM 760 O O . LEU A 1 99 ? -12.734 8.367 -0.128 1 98.94 99 LEU A O 1
ATOM 764 N N . ILE A 1 100 ? -13.703 7.176 1.456 1 98.94 100 ILE A N 1
ATOM 765 C CA . ILE A 1 100 ? -13.617 8.18 2.508 1 98.94 100 ILE A CA 1
ATOM 766 C C . ILE A 1 100 ? -12.711 7.68 3.631 1 98.94 100 ILE A C 1
ATOM 768 O O . ILE A 1 100 ? -13.031 6.695 4.305 1 98.94 100 ILE A O 1
ATOM 772 N N . SER A 1 101 ? -11.648 8.398 3.822 1 99 101 SER A N 1
ATOM 773 C CA . SER A 1 101 ? -10.656 7.957 4.793 1 99 101 SER A CA 1
ATOM 774 C C . SER A 1 101 ? -10.516 8.953 5.941 1 99 101 SER A C 1
ATOM 776 O O . SER A 1 101 ? -10.359 10.148 5.715 1 99 101 SER A O 1
ATOM 778 N N . THR A 1 102 ? -10.555 8.445 7.129 1 99 102 THR A N 1
ATOM 779 C CA . THR A 1 102 ? -10.406 9.25 8.336 1 99 102 THR A CA 1
ATOM 780 C C . THR A 1 102 ? -9.109 8.914 9.062 1 99 102 THR A C 1
ATOM 782 O O . THR A 1 102 ? -8.914 7.773 9.5 1 99 102 THR A O 1
ATOM 785 N N . GLY A 1 103 ? -8.273 9.875 9.133 1 98.94 103 GLY A N 1
ATOM 786 C CA . GLY A 1 103 ? -7.047 9.75 9.898 1 98.94 103 GLY A CA 1
ATOM 787 C C . GLY A 1 103 ? -7.137 10.383 11.273 1 98.94 103 GLY A C 1
ATOM 788 O O . GLY A 1 103 ? -7.664 11.484 11.422 1 98.94 103 GLY A O 1
ATOM 789 N N . ARG A 1 104 ? -6.59 9.664 12.273 1 98.94 104 ARG A N 1
ATOM 790 C CA . ARG A 1 104 ? -6.598 10.148 13.648 1 98.94 104 ARG A CA 1
ATOM 791 C C . ARG A 1 104 ? -5.223 9.977 14.297 1 98.94 104 ARG A C 1
ATOM 793 O O . ARG A 1 104 ? -4.645 8.891 14.258 1 98.94 104 ARG A O 1
ATOM 800 N N . VAL A 1 105 ? -4.82 11.016 14.938 1 98.88 105 VAL A N 1
ATOM 801 C CA . VAL A 1 105 ? -3.561 10.945 15.672 1 98.88 105 VAL A CA 1
ATOM 802 C C . VAL A 1 105 ? -3.738 10.094 16.922 1 98.88 105 VAL A C 1
ATOM 804 O O . VAL A 1 105 ? -4.672 10.312 17.703 1 98.88 105 VAL A O 1
ATOM 807 N N . ARG A 1 106 ? -2.879 9.188 17.094 1 98.88 106 ARG A N 1
ATOM 808 C CA . ARG A 1 106 ? -2.855 8.406 18.328 1 98.88 106 ARG A CA 1
ATOM 809 C C . ARG A 1 106 ? -1.719 8.859 19.234 1 98.88 106 ARG A C 1
ATOM 811 O O . ARG A 1 106 ? -1.832 8.781 20.469 1 98.88 106 ARG A O 1
ATOM 818 N N . ARG A 1 107 ? -0.662 9.266 18.594 1 98.56 107 ARG A N 1
ATOM 819 C CA . ARG A 1 107 ? 0.509 9.773 19.297 1 98.56 107 ARG A CA 1
ATOM 820 C C . ARG A 1 107 ? 1.274 10.773 18.438 1 98.56 107 ARG A C 1
ATOM 822 O O . ARG A 1 107 ? 1.533 10.516 17.266 1 98.56 107 ARG A O 1
ATOM 829 N N . LEU A 1 108 ? 1.542 11.828 19.031 1 97.81 108 LEU A N 1
ATOM 830 C CA . LEU A 1 108 ? 2.447 12.812 18.453 1 97.81 108 LEU A CA 1
ATOM 831 C C . LEU A 1 108 ? 3.621 13.094 19.391 1 97.81 108 LEU A C 1
ATOM 833 O O . LEU A 1 108 ? 3.529 13.945 20.266 1 97.81 108 LEU A O 1
ATOM 837 N N . GLY A 1 109 ? 4.66 12.281 19.125 1 97.31 109 GLY A N 1
ATOM 838 C CA . GLY A 1 109 ? 5.84 12.453 19.953 1 97.31 109 GLY A CA 1
ATOM 839 C C . GLY A 1 109 ? 6.867 13.391 19.344 1 97.31 109 GLY A C 1
ATOM 840 O O . GLY A 1 109 ? 6.582 14.086 18.375 1 97.31 109 GLY A O 1
ATOM 841 N N . ARG A 1 110 ? 8.039 13.414 20.016 1 96.94 110 ARG A N 1
ATOM 842 C CA . ARG A 1 110 ? 9.125 14.266 19.531 1 96.94 110 ARG A CA 1
ATOM 843 C C . ARG A 1 110 ? 9.766 13.68 18.281 1 96.94 110 ARG A C 1
ATOM 845 O O . ARG A 1 110 ? 10.078 14.406 17.344 1 96.94 110 ARG A O 1
ATOM 852 N N . THR A 1 111 ? 9.844 12.328 18.234 1 98.06 111 THR A N 1
ATOM 853 C CA . THR A 1 111 ? 10.602 11.711 17.141 1 98.06 111 THR A CA 1
ATOM 854 C C . THR A 1 111 ? 9.734 10.734 16.359 1 98.06 11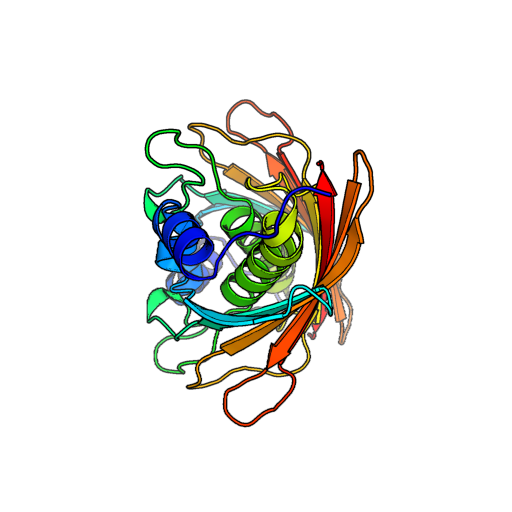1 THR A C 1
ATOM 856 O O . THR A 1 111 ? 10.078 10.344 15.242 1 98.06 111 THR A O 1
ATOM 859 N N . VAL A 1 112 ? 8.602 10.328 17.031 1 98.62 112 VAL A N 1
ATOM 860 C CA . VAL A 1 112 ? 7.742 9.336 16.391 1 98.62 112 VAL A CA 1
ATOM 861 C C . VAL A 1 112 ? 6.281 9.758 16.531 1 98.62 112 VAL A C 1
ATOM 863 O O . VAL A 1 112 ? 5.867 10.273 17.562 1 98.62 112 VAL A O 1
ATOM 866 N N . GLY A 1 113 ? 5.551 9.586 15.508 1 98.81 113 GLY A N 1
ATOM 867 C CA . GLY A 1 113 ? 4.105 9.734 15.516 1 98.81 113 GLY A CA 1
ATOM 868 C C . GLY A 1 113 ? 3.373 8.469 15.094 1 98.81 113 GLY A C 1
ATOM 869 O O . GLY A 1 113 ? 3.92 7.645 14.367 1 98.81 113 GLY A O 1
ATOM 870 N N . VAL A 1 114 ? 2.135 8.32 15.57 1 98.94 114 VAL A N 1
ATOM 871 C CA . VAL A 1 114 ? 1.285 7.184 15.227 1 98.94 114 VAL A CA 1
ATOM 872 C C . VAL A 1 114 ? -0.109 7.676 14.844 1 98.94 114 VAL A C 1
ATOM 874 O O . VAL A 1 114 ? -0.663 8.555 15.508 1 98.94 114 VAL A O 1
ATOM 877 N N . ALA A 1 115 ? -0.631 7.121 13.852 1 98.94 115 ALA A N 1
ATOM 878 C CA . ALA A 1 115 ? -1.993 7.461 13.445 1 98.94 115 ALA A CA 1
ATOM 879 C C . ALA A 1 115 ? -2.773 6.215 13.047 1 98.94 115 ALA A C 1
ATOM 881 O O . ALA A 1 115 ? -2.207 5.27 12.484 1 98.94 115 ALA A O 1
ATOM 882 N N . ASP A 1 116 ? -4.062 6.262 13.328 1 98.94 116 ASP A N 1
ATOM 883 C CA . ASP A 1 116 ? -5.02 5.289 12.812 1 98.94 116 ASP A CA 1
ATOM 884 C C . ASP A 1 116 ? -5.77 5.848 11.602 1 98.94 116 ASP A C 1
ATOM 886 O O . ASP A 1 116 ? -5.984 7.059 11.5 1 98.94 116 ASP A O 1
ATOM 890 N N . VAL A 1 117 ? -6.184 4.969 10.734 1 99 117 VAL A N 1
ATOM 891 C CA . VAL A 1 117 ? -6.992 5.367 9.586 1 99 117 VAL A CA 1
ATOM 892 C C . VAL A 1 117 ? -8.117 4.359 9.367 1 99 117 VAL A C 1
ATOM 894 O O . VAL A 1 117 ? -7.879 3.15 9.344 1 99 117 VAL A O 1
ATOM 897 N N . ASP A 1 118 ? -9.281 4.836 9.219 1 99 118 ASP A N 1
ATOM 898 C CA . ASP A 1 118 ? -10.43 4.062 8.766 1 99 118 ASP A CA 1
ATOM 899 C C . ASP A 1 118 ? -10.828 4.457 7.344 1 99 118 ASP A C 1
ATOM 901 O O . ASP A 1 118 ? -10.93 5.645 7.023 1 99 118 ASP A O 1
ATOM 905 N N . VAL A 1 119 ? -11.102 3.48 6.52 1 99 119 VAL A N 1
ATOM 906 C CA . VAL A 1 119 ? -11.539 3.715 5.145 1 99 119 VAL A CA 1
ATOM 907 C C . VAL A 1 119 ? -12.961 3.203 4.957 1 99 119 VAL A C 1
ATOM 909 O O . VAL A 1 119 ? -13.25 2.031 5.211 1 99 119 VAL A O 1
ATOM 912 N N . HIS A 1 120 ? -13.766 4.055 4.512 1 98.94 120 HIS A N 1
ATOM 913 C CA . HIS A 1 120 ? -15.156 3.715 4.211 1 98.94 120 HIS A CA 1
ATOM 914 C C . HIS A 1 120 ? -15.469 3.947 2.736 1 98.94 120 HIS A C 1
ATOM 916 O O . HIS A 1 120 ? -14.797 4.738 2.07 1 98.94 120 HIS A O 1
ATOM 922 N N . ASP A 1 121 ? -16.547 3.217 2.252 1 98.88 121 ASP A N 1
ATOM 923 C CA . ASP A 1 121 ? -17.109 3.609 0.963 1 98.88 121 ASP A CA 1
ATOM 924 C C . ASP A 1 121 ? -18.141 4.719 1.129 1 98.88 121 ASP A C 1
ATOM 926 O O . ASP A 1 121 ? -18.359 5.203 2.24 1 98.88 121 ASP A O 1
ATOM 930 N N . GLU A 1 122 ? -18.703 5.16 0.064 1 98.56 122 GLU A N 1
ATOM 931 C CA . GLU A 1 122 ? -19.594 6.316 0.089 1 98.56 122 GLU A CA 1
ATOM 932 C C . GLU A 1 122 ? -20.906 5.977 0.772 1 98.56 122 GLU A C 1
ATOM 934 O O . GLU A 1 122 ? -21.672 6.871 1.149 1 98.56 122 GLU A O 1
ATOM 939 N N . LYS A 1 123 ? -21.172 4.746 0.906 1 98.31 123 LYS A N 1
ATOM 940 C CA . LYS A 1 123 ? -22.391 4.312 1.573 1 98.31 123 LYS A CA 1
ATOM 941 C C . LYS A 1 123 ? -22.156 4.09 3.064 1 98.31 123 LYS A C 1
ATOM 943 O O . LYS A 1 123 ? -23.094 3.746 3.801 1 98.31 123 LYS A O 1
ATOM 948 N N . GLY A 1 124 ? -20.969 4.219 3.477 1 98.62 124 GLY A N 1
ATOM 949 C CA . GLY A 1 124 ? -20.672 4.18 4.898 1 98.62 124 GLY A CA 1
ATOM 950 C C . GLY A 1 124 ? -20.141 2.836 5.359 1 98.62 124 GLY A C 1
ATOM 951 O O . GLY A 1 124 ? -19.812 2.66 6.539 1 98.62 124 GLY A O 1
ATOM 952 N N . ALA A 1 125 ? -19.969 1.849 4.445 1 98.81 125 ALA A N 1
ATOM 953 C CA . ALA A 1 125 ? -19.406 0.55 4.816 1 98.81 125 ALA A CA 1
ATOM 954 C C . ALA A 1 125 ? -17.906 0.655 5.098 1 98.81 125 ALA A C 1
ATOM 956 O O . ALA A 1 125 ? -17.172 1.304 4.348 1 98.81 125 ALA A O 1
ATOM 957 N N . LEU A 1 126 ? -17.5 0.007 6.203 1 98.94 126 LEU A N 1
ATOM 958 C CA . LEU A 1 126 ? -16.078 -0.044 6.531 1 98.94 126 LEU A CA 1
ATOM 959 C C . LEU A 1 126 ? -15.344 -1.009 5.605 1 98.94 126 LEU A C 1
ATOM 961 O O . LEU A 1 126 ? -15.625 -2.209 5.602 1 98.94 126 LEU A O 1
ATOM 965 N N . ILE A 1 127 ? -14.383 -0.513 4.855 1 98.94 127 ILE A N 1
ATOM 966 C CA . ILE A 1 127 ? -13.656 -1.262 3.838 1 98.94 127 ILE A CA 1
ATOM 967 C C . ILE A 1 127 ? -12.359 -1.803 4.426 1 98.94 127 ILE A C 1
ATOM 969 O O . ILE A 1 127 ? -11.969 -2.943 4.156 1 98.94 127 ILE A O 1
ATOM 973 N N . ALA A 1 128 ? -11.641 -1.034 5.188 1 99 128 ALA A N 1
ATOM 974 C CA . ALA A 1 128 ? -10.328 -1.371 5.73 1 99 128 ALA A CA 1
ATOM 975 C C . ALA A 1 128 ? -9.945 -0.419 6.859 1 99 128 ALA A C 1
ATOM 977 O O . ALA A 1 128 ? -10.516 0.666 6.988 1 99 128 ALA A O 1
ATOM 978 N N . ILE A 1 129 ? -8.953 -0.836 7.652 1 99 129 ILE A N 1
ATOM 979 C CA . ILE A 1 129 ? -8.336 0.019 8.664 1 99 129 ILE A CA 1
ATOM 980 C C . ILE A 1 129 ? -6.82 -0.138 8.617 1 99 129 ILE A C 1
ATOM 982 O O . ILE A 1 129 ? -6.309 -1.121 8.07 1 99 129 ILE A O 1
ATOM 986 N N . GLY A 1 130 ? -6.164 0.833 9.133 1 98.94 130 GLY A N 1
ATOM 987 C CA . GLY A 1 130 ? -4.719 0.742 9.25 1 98.94 130 GLY A CA 1
ATOM 988 C C . GLY A 1 130 ? -4.16 1.558 10.406 1 98.94 130 GLY A C 1
ATOM 989 O O . GLY A 1 130 ? -4.848 2.426 10.945 1 98.94 130 GLY A O 1
ATOM 990 N N . ARG A 1 131 ? -3.008 1.216 10.844 1 98.94 131 ARG A N 1
ATOM 991 C CA . ARG A 1 131 ? -2.199 1.979 11.781 1 98.94 131 ARG A CA 1
ATOM 992 C C . ARG A 1 131 ? -0.766 2.127 11.281 1 98.94 131 ARG A C 1
ATOM 994 O O . ARG A 1 131 ? -0.166 1.161 10.805 1 98.94 131 ARG A O 1
ATOM 1001 N N . ALA A 1 132 ? -0.298 3.291 11.422 1 98.94 132 ALA A N 1
ATOM 1002 C CA . ALA A 1 132 ? 1.021 3.578 10.867 1 98.94 132 ALA A CA 1
ATOM 1003 C C . ALA A 1 132 ? 1.881 4.352 11.859 1 98.94 132 ALA A C 1
ATOM 1005 O O . ALA A 1 132 ? 1.36 5.117 12.672 1 98.94 132 ALA A O 1
ATOM 1006 N N . THR A 1 133 ? 3.15 4.117 11.766 1 98.94 133 THR A N 1
ATOM 1007 C CA . THR A 1 133 ? 4.172 4.824 12.531 1 98.94 133 THR A CA 1
ATOM 1008 C C . THR A 1 133 ? 5.078 5.633 11.602 1 98.94 133 THR A C 1
ATOM 1010 O O . THR A 1 133 ? 5.547 5.121 10.586 1 98.94 133 THR A O 1
ATOM 1013 N N . TYR A 1 134 ? 5.336 6.809 12.016 1 98.88 134 TYR A N 1
ATOM 1014 C CA . TYR A 1 134 ? 6.121 7.727 11.203 1 98.88 134 TYR A CA 1
ATOM 1015 C C . TYR A 1 134 ? 7.258 8.336 12.008 1 98.88 134 TYR A C 1
ATOM 1017 O O . TYR A 1 134 ? 7.102 8.617 13.203 1 98.88 134 TYR A O 1
ATOM 1025 N N . ALA A 1 135 ? 8.336 8.57 11.328 1 98.75 135 ALA A N 1
ATOM 1026 C CA . ALA A 1 135 ? 9.438 9.32 11.93 1 98.75 135 ALA A CA 1
ATOM 1027 C C . ALA A 1 135 ? 9.211 10.82 11.812 1 98.75 135 ALA A C 1
ATOM 1029 O O . ALA A 1 135 ? 8.891 11.328 10.734 1 98.75 135 ALA A O 1
ATOM 1030 N N . ILE A 1 136 ? 9.336 11.57 12.961 1 97.75 136 ILE A N 1
ATOM 1031 C CA . ILE A 1 136 ? 9.148 13.016 12.969 1 97.75 136 ILE A CA 1
ATOM 1032 C C . ILE A 1 136 ? 10.508 13.711 12.852 1 97.75 136 ILE A C 1
ATOM 1034 O O . ILE A 1 136 ? 11.438 13.383 13.586 1 97.75 136 ILE A O 1
ATOM 1038 N N . MET B 1 1 ? -0.817 -31.422 -4.805 1 55.78 1 MET B N 1
ATOM 1039 C CA . MET B 1 1 ? -0.875 -30 -5.125 1 55.78 1 MET B CA 1
ATOM 1040 C C . MET B 1 1 ? -0.768 -29.766 -6.629 1 55.78 1 MET B C 1
ATOM 1042 O O . MET B 1 1 ? -0.17 -30.578 -7.34 1 55.78 1 MET B O 1
ATOM 1046 N N . SER B 1 2 ? -1.743 -28.938 -7.25 1 71.19 2 SER B N 1
ATOM 1047 C CA . SER B 1 2 ? -1.72 -28.703 -8.688 1 71.19 2 SER B CA 1
ATOM 1048 C C . SER B 1 2 ? -0.362 -28.188 -9.141 1 71.19 2 SER B C 1
ATOM 1050 O O . SER B 1 2 ? 0.408 -27.656 -8.336 1 71.19 2 SER B O 1
ATOM 1052 N N . GLU B 1 3 ? 0.07 -28.516 -10.328 1 91.31 3 GLU B N 1
ATOM 1053 C CA . GLU B 1 3 ? 1.318 -28.047 -10.914 1 91.31 3 GLU B CA 1
ATOM 1054 C C . GLU B 1 3 ? 1.423 -26.516 -10.828 1 91.31 3 GLU B C 1
ATOM 1056 O O . GLU B 1 3 ? 0.476 -25.812 -11.164 1 91.31 3 GLU B O 1
ATOM 1061 N N . PRO B 1 4 ? 2.529 -26.062 -10.32 1 96.06 4 PRO B N 1
ATOM 1062 C CA . PRO B 1 4 ? 2.701 -24.609 -10.25 1 96.06 4 PRO B CA 1
ATOM 1063 C C . PRO B 1 4 ? 2.578 -23.938 -11.617 1 96.06 4 PRO B C 1
ATOM 1065 O O . PRO B 1 4 ? 2.916 -24.531 -12.641 1 96.06 4 PRO B O 1
ATOM 1068 N N . LEU B 1 5 ? 2.119 -22.75 -11.617 1 97.56 5 LEU B N 1
ATOM 1069 C CA . LEU B 1 5 ? 2 -21.984 -12.852 1 97.56 5 LEU B CA 1
ATOM 1070 C C . LEU B 1 5 ? 3.373 -21.734 -13.469 1 97.56 5 LEU B C 1
ATOM 1072 O O . LEU B 1 5 ? 4.363 -21.594 -12.75 1 97.56 5 LEU B O 1
ATOM 1076 N N . ALA B 1 6 ? 3.342 -21.625 -14.75 1 96.19 6 ALA B N 1
ATOM 1077 C CA . ALA B 1 6 ? 4.547 -21.234 -15.469 1 96.19 6 ALA B CA 1
ATOM 1078 C C . ALA B 1 6 ? 4.727 -19.719 -15.438 1 96.19 6 ALA B C 1
ATOM 1080 O O . ALA B 1 6 ? 3.76 -18.969 -15.242 1 96.19 6 ALA B O 1
ATOM 1081 N N . PRO B 1 7 ? 6 -19.25 -15.656 1 96 7 PRO B N 1
ATOM 1082 C CA . PRO B 1 7 ? 6.254 -17.797 -15.633 1 96 7 PRO B CA 1
ATOM 1083 C C . PRO B 1 7 ? 5.363 -17.031 -16.609 1 96 7 PRO B C 1
ATOM 1085 O O . PRO B 1 7 ? 4.871 -15.953 -16.281 1 96 7 PRO B O 1
ATOM 1088 N N . ALA B 1 8 ? 5.109 -17.609 -17.734 1 97.06 8 ALA B N 1
ATOM 1089 C CA . ALA B 1 8 ? 4.301 -16.922 -18.75 1 97.06 8 ALA B CA 1
ATOM 1090 C C . ALA B 1 8 ? 2.859 -16.766 -18.266 1 97.06 8 ALA B C 1
ATOM 1092 O O . ALA B 1 8 ? 2.209 -15.758 -18.578 1 97.06 8 ALA B O 1
ATOM 1093 N N . GLN B 1 9 ? 2.354 -17.719 -17.609 1 97.81 9 GLN B N 1
ATOM 1094 C CA . GLN B 1 9 ? 1.008 -17.641 -17.062 1 97.81 9 GLN B CA 1
ATOM 1095 C C . GLN B 1 9 ? 0.917 -16.547 -15.992 1 97.81 9 GLN B C 1
ATOM 1097 O O . GLN B 1 9 ? -0.049 -15.781 -15.969 1 97.81 9 GLN B O 1
ATOM 1102 N N . ILE B 1 10 ? 1.91 -16.484 -15.203 1 98.25 10 ILE B N 1
ATOM 1103 C CA . ILE B 1 10 ? 1.959 -15.461 -14.156 1 98.25 10 ILE B CA 1
ATOM 1104 C C . ILE B 1 10 ? 2.031 -14.07 -14.797 1 98.25 10 ILE B C 1
ATOM 1106 O O . ILE B 1 10 ? 1.297 -13.164 -14.398 1 98.25 10 ILE B O 1
ATOM 1110 N N . GLU B 1 11 ? 2.842 -13.906 -15.797 1 98.25 11 GLU B N 1
ATOM 1111 C CA . GLU B 1 11 ? 2.973 -12.625 -16.484 1 98.25 11 GLU B CA 1
ATOM 1112 C C . GLU B 1 11 ? 1.64 -12.172 -17.078 1 98.25 11 GLU B C 1
ATOM 1114 O O . GLU B 1 11 ? 1.287 -11 -17 1 98.25 11 GLU B O 1
ATOM 1119 N N . ALA B 1 12 ? 0.993 -13.133 -17.625 1 98.19 12 ALA B N 1
ATOM 1120 C CA . ALA B 1 12 ? -0.309 -12.812 -18.219 1 98.19 12 ALA B CA 1
ATOM 1121 C C . ALA B 1 12 ? -1.284 -12.328 -17.141 1 98.19 12 ALA B C 1
ATOM 1123 O O . ALA B 1 12 ? -2.061 -11.398 -17.375 1 98.19 12 ALA B O 1
ATOM 1124 N N . MET B 1 13 ? -1.255 -12.969 -16.047 1 98.19 13 MET B N 1
ATOM 1125 C CA . MET B 1 13 ? -2.123 -12.562 -14.938 1 98.19 13 MET B CA 1
ATOM 1126 C C . MET B 1 13 ? -1.754 -11.18 -14.43 1 98.19 13 MET B C 1
ATOM 1128 O O . MET B 1 13 ? -2.633 -10.367 -14.133 1 98.19 13 MET B O 1
ATOM 1132 N N . LEU B 1 14 ? -0.47 -10.875 -14.328 1 98.44 14 LEU B N 1
ATOM 1133 C CA . LEU B 1 14 ? -0.02 -9.555 -13.898 1 98.44 14 LEU B CA 1
ATOM 1134 C C . LEU B 1 14 ? -0.55 -8.477 -14.836 1 98.44 14 LEU B C 1
ATOM 1136 O O . LEU B 1 14 ? -1.03 -7.434 -14.383 1 98.44 14 LEU B O 1
ATOM 1140 N N . GLN B 1 15 ? -0.537 -8.742 -16.062 1 97.94 15 GLN B N 1
ATOM 1141 C CA . GLN B 1 15 ? -0.89 -7.75 -17.078 1 97.94 15 GLN B CA 1
ATOM 1142 C C . GLN B 1 15 ? -2.4 -7.555 -17.141 1 97.94 15 GLN B C 1
ATOM 1144 O O . GLN B 1 15 ? -2.875 -6.496 -17.562 1 97.94 15 GLN B O 1
ATOM 1149 N N . ALA B 1 16 ? -3.104 -8.539 -16.719 1 97.88 16 ALA B N 1
ATOM 1150 C CA . ALA B 1 16 ? -4.559 -8.5 -16.844 1 97.88 16 ALA B CA 1
ATOM 1151 C C . ALA B 1 16 ? -5.172 -7.59 -15.781 1 97.88 16 ALA B C 1
ATOM 1153 O O . ALA B 1 16 ? -6.312 -7.137 -15.93 1 97.88 16 ALA B O 1
ATOM 1154 N N . SER B 1 17 ? -4.527 -7.395 -14.711 1 98.19 17 SER B N 1
ATOM 1155 C CA . SER B 1 17 ? -4.996 -6.492 -13.664 1 98.19 17 SER B CA 1
ATOM 1156 C C . SER B 1 17 ? -4.559 -5.059 -13.93 1 98.19 17 SER B C 1
ATOM 1158 O O . SER B 1 17 ? -3.359 -4.77 -13.969 1 98.19 17 SER B O 1
ATOM 1160 N N . PRO B 1 18 ? -5.445 -4.125 -14.031 1 98.56 18 PRO B N 1
ATOM 1161 C CA . PRO B 1 18 ? -5.055 -2.746 -14.344 1 98.56 18 PRO B CA 1
ATOM 1162 C C . PRO B 1 18 ? -4.039 -2.18 -13.359 1 98.56 18 PRO B C 1
ATOM 1164 O O . PRO B 1 18 ? -3.025 -1.61 -13.766 1 98.56 18 PRO B O 1
ATOM 1167 N N . PHE B 1 19 ? -4.281 -2.336 -12.078 1 98.75 19 PHE B N 1
ATOM 1168 C CA . PHE B 1 19 ? -3.375 -1.731 -11.109 1 98.75 19 PHE B CA 1
ATOM 1169 C C . PHE B 1 19 ? -2.018 -2.426 -11.133 1 98.75 19 PHE B C 1
ATOM 1171 O O . PHE B 1 19 ? -0.978 -1.769 -11.062 1 98.75 19 PHE B O 1
ATOM 1178 N N . ILE B 1 20 ? -2.066 -3.73 -11.211 1 98.69 20 ILE B N 1
ATOM 1179 C CA . ILE B 1 20 ? -0.811 -4.473 -11.203 1 98.69 20 ILE B CA 1
ATOM 1180 C C . ILE B 1 20 ? -0.019 -4.152 -12.469 1 98.69 20 ILE B C 1
ATOM 1182 O O . ILE B 1 20 ? 1.202 -3.982 -12.422 1 98.69 20 ILE B O 1
ATOM 1186 N N . SER B 1 21 ? -0.725 -4.109 -13.586 1 98.25 21 SER B N 1
ATOM 1187 C CA . SER B 1 21 ? -0.075 -3.676 -14.82 1 98.25 21 SER B CA 1
ATOM 1188 C C . SER B 1 21 ? 0.528 -2.283 -14.664 1 98.25 21 SER B C 1
ATOM 1190 O O . SER B 1 21 ? 1.635 -2.023 -15.141 1 98.25 21 SER B O 1
ATOM 1192 N N . PHE B 1 22 ? -0.143 -1.383 -14.016 1 98.62 22 PHE B N 1
ATOM 1193 C CA . PHE B 1 22 ? 0.338 -0.032 -13.75 1 98.62 22 PHE B CA 1
ATOM 1194 C C . PHE B 1 22 ? 1.616 -0.065 -12.922 1 98.62 22 PHE B C 1
ATOM 1196 O O . PHE B 1 22 ? 2.523 0.743 -13.133 1 98.62 22 PHE B O 1
ATOM 1203 N N . LEU B 1 23 ? 1.777 -1.011 -11.992 1 98.69 23 LEU B N 1
ATOM 1204 C CA . LEU B 1 23 ? 2.98 -1.156 -11.18 1 98.69 23 LEU B CA 1
ATOM 1205 C C . LEU B 1 23 ? 4.168 -1.584 -12.031 1 98.69 23 LEU B C 1
ATOM 1207 O O . LEU B 1 23 ? 5.32 -1.459 -11.617 1 98.69 23 LEU B O 1
ATOM 1211 N N . GLY B 1 24 ? 3.879 -2.186 -13.141 1 98.5 24 GLY B N 1
ATOM 1212 C CA . GLY B 1 24 ? 4.926 -2.562 -14.07 1 98.5 24 GLY B CA 1
ATOM 1213 C C . GLY B 1 24 ? 5.695 -3.799 -13.641 1 98.5 24 GLY B C 1
ATOM 1214 O O . GLY B 1 24 ? 6.871 -3.953 -13.977 1 98.5 24 GLY B O 1
ATOM 1215 N N . LEU B 1 25 ? 5.121 -4.684 -12.953 1 98.38 25 LEU B N 1
ATOM 1216 C CA . LEU B 1 25 ? 5.777 -5.875 -12.438 1 98.38 25 LEU B CA 1
ATOM 1217 C C . LEU B 1 25 ? 6.066 -6.871 -13.555 1 98.38 25 LEU B C 1
ATOM 1219 O O . LEU B 1 25 ? 5.215 -7.098 -14.422 1 98.38 25 LEU B O 1
ATOM 1223 N N . THR B 1 26 ? 7.23 -7.41 -13.523 1 98.38 26 THR B N 1
ATOM 1224 C CA . THR B 1 26 ? 7.621 -8.516 -14.391 1 98.38 26 THR B CA 1
ATOM 1225 C C . THR B 1 26 ? 8.305 -9.617 -13.594 1 98.38 26 THR B C 1
ATOM 1227 O O . THR B 1 26 ? 9.016 -9.344 -12.625 1 98.38 26 THR B O 1
ATOM 1230 N N . VAL B 1 27 ? 8.133 -10.875 -14.039 1 98.69 27 VAL B N 1
ATOM 1231 C CA . VAL B 1 27 ? 8.734 -12.016 -13.344 1 98.69 27 VAL B CA 1
ATOM 1232 C C . VAL B 1 27 ? 10.211 -12.125 -13.711 1 98.69 27 VAL B C 1
ATOM 1234 O O . VAL B 1 27 ? 10.555 -12.234 -14.891 1 98.69 27 VAL B O 1
ATOM 1237 N N . SER B 1 28 ? 11.062 -12.102 -12.727 1 98.62 28 SER B N 1
ATOM 1238 C CA . SER B 1 28 ? 12.492 -12.297 -12.945 1 98.62 28 SER B CA 1
ATOM 1239 C C . SER B 1 28 ? 12.875 -13.758 -12.789 1 98.62 28 SER B C 1
ATOM 1241 O O . SER B 1 28 ? 13.727 -14.266 -13.531 1 98.62 28 SER B O 1
ATOM 1243 N N . SER B 1 29 ? 12.305 -14.383 -11.812 1 98.12 29 SER B N 1
ATOM 1244 C CA . SER B 1 29 ? 12.555 -15.797 -11.586 1 98.12 29 SER B CA 1
ATOM 1245 C C . SER B 1 29 ? 11.43 -16.438 -10.781 1 98.12 29 SER B C 1
ATOM 1247 O O . SER B 1 29 ? 10.758 -15.766 -9.992 1 98.12 29 SER B O 1
ATOM 1249 N N . LEU B 1 30 ? 11.203 -17.625 -11.094 1 97.75 30 LEU B N 1
ATOM 1250 C CA . LEU B 1 30 ? 10.258 -18.484 -10.383 1 97.75 30 LEU B CA 1
ATOM 1251 C C . LEU B 1 30 ? 10.914 -19.797 -9.953 1 97.75 30 LEU B C 1
ATOM 1253 O O . LEU B 1 30 ? 11.469 -20.516 -10.781 1 97.75 30 LEU B O 1
ATOM 1257 N N . ASP B 1 31 ? 10.922 -20.047 -8.656 1 97.69 31 ASP B N 1
ATOM 1258 C CA . ASP B 1 31 ? 11.445 -21.297 -8.094 1 97.69 31 ASP B CA 1
ATOM 1259 C C . ASP B 1 31 ? 10.383 -22 -7.258 1 97.69 31 ASP B C 1
ATOM 1261 O O . ASP B 1 31 ? 10.289 -21.781 -6.047 1 97.69 31 ASP B O 1
ATOM 1265 N N . ALA B 1 32 ? 9.633 -22.812 -7.875 1 96.88 32 ALA B N 1
ATOM 1266 C CA . ALA B 1 32 ? 8.523 -23.484 -7.215 1 96.88 32 ALA B CA 1
ATOM 1267 C C . ALA B 1 32 ? 9.016 -24.438 -6.121 1 96.88 32 ALA B C 1
ATOM 1269 O O . ALA B 1 32 ? 8.383 -24.562 -5.074 1 96.88 32 ALA B O 1
ATOM 1270 N N . ALA B 1 33 ? 10.078 -25.109 -6.379 1 96.81 33 ALA B N 1
ATOM 1271 C CA . ALA B 1 33 ? 10.625 -26.047 -5.414 1 96.81 33 ALA B CA 1
ATOM 1272 C C . ALA B 1 33 ? 10.969 -25.359 -4.098 1 96.81 33 ALA B C 1
ATOM 1274 O O . ALA B 1 33 ? 10.75 -25.906 -3.02 1 96.81 33 ALA B O 1
ATOM 1275 N N . ASN B 1 34 ? 11.453 -24.141 -4.246 1 97.38 34 ASN B N 1
ATOM 1276 C CA . ASN B 1 34 ? 11.805 -23.375 -3.051 1 97.38 34 ASN B CA 1
ATOM 1277 C C . ASN B 1 34 ? 10.711 -22.375 -2.684 1 97.38 34 ASN B C 1
ATOM 1279 O O . ASN B 1 34 ? 10.891 -21.562 -1.782 1 97.38 34 ASN B O 1
ATOM 1283 N N . GLN B 1 35 ? 9.602 -22.344 -3.379 1 97.94 35 GLN B N 1
ATOM 1284 C CA . GLN B 1 35 ? 8.422 -21.531 -3.123 1 97.94 35 GLN B CA 1
ATOM 1285 C C . GLN B 1 35 ? 8.773 -20.047 -3.078 1 97.94 35 GLN B C 1
ATOM 1287 O O . GLN B 1 35 ? 8.406 -19.344 -2.141 1 97.94 35 GLN B O 1
ATOM 1292 N N . GLU B 1 36 ? 9.5 -19.703 -4.141 1 98.62 36 GLU B N 1
ATOM 1293 C CA . GLU B 1 36 ? 10 -18.328 -4.25 1 98.62 36 GLU B CA 1
ATOM 1294 C C . GLU B 1 36 ? 9.703 -17.734 -5.625 1 98.62 36 GLU B C 1
ATOM 1296 O O . GLU B 1 36 ? 9.867 -18.406 -6.645 1 98.62 36 GLU B O 1
ATOM 1301 N N . ILE B 1 37 ? 9.312 -16.484 -5.613 1 98.81 37 ILE B N 1
ATOM 1302 C CA . ILE B 1 37 ? 9.164 -15.727 -6.855 1 98.81 37 ILE B CA 1
ATOM 1303 C C . ILE B 1 37 ? 9.891 -14.391 -6.742 1 98.81 37 ILE B C 1
ATOM 1305 O O . ILE B 1 37 ? 9.867 -13.758 -5.684 1 98.81 37 ILE B O 1
ATOM 1309 N N . VAL B 1 38 ? 10.547 -13.984 -7.785 1 98.94 38 VAL B N 1
ATOM 1310 C CA . VAL B 1 38 ? 11.234 -12.703 -7.848 1 98.94 38 VAL B CA 1
ATOM 1311 C C . VAL B 1 38 ? 10.664 -11.859 -8.984 1 98.94 38 VAL B C 1
ATOM 1313 O O . VAL B 1 38 ? 10.5 -12.344 -10.102 1 98.94 38 VAL B O 1
ATOM 1316 N N . MET B 1 39 ? 10.352 -10.602 -8.656 1 98.88 39 MET B N 1
ATOM 1317 C CA . MET B 1 39 ? 9.812 -9.695 -9.672 1 98.88 39 MET B CA 1
ATOM 1318 C C . MET B 1 39 ? 10.57 -8.367 -9.672 1 98.88 39 MET B C 1
ATOM 1320 O O . MET B 1 39 ? 11.156 -7.984 -8.656 1 98.88 39 MET B O 1
ATOM 1324 N N . ARG B 1 40 ? 10.523 -7.75 -10.781 1 98.88 40 ARG B N 1
ATOM 1325 C CA . ARG B 1 40 ? 11.086 -6.422 -10.984 1 98.88 40 ARG B CA 1
ATOM 1326 C C . ARG B 1 40 ? 10 -5.395 -11.273 1 98.88 40 ARG B C 1
ATOM 1328 O O . ARG B 1 40 ? 9.055 -5.68 -12.016 1 98.88 40 ARG B O 1
ATOM 1335 N N . SER B 1 41 ? 10.125 -4.254 -10.719 1 98.69 41 SER B N 1
ATOM 1336 C CA . SER B 1 41 ? 9.234 -3.127 -10.969 1 98.69 41 SER B CA 1
ATOM 1337 C C . SER B 1 41 ? 10.023 -1.857 -11.281 1 98.69 41 SER B C 1
ATOM 1339 O O . SER B 1 41 ? 10.852 -1.423 -10.469 1 98.69 41 SER B O 1
ATOM 1341 N N . PRO B 1 42 ? 9.766 -1.208 -12.344 1 98.69 42 PRO B N 1
ATOM 1342 C CA . PRO B 1 42 ? 10.453 0.049 -12.648 1 98.69 42 PRO B CA 1
ATOM 1343 C C . PRO B 1 42 ? 9.805 1.256 -11.977 1 98.69 42 PRO B C 1
ATOM 1345 O O . PRO B 1 42 ? 8.617 1.209 -11.633 1 98.69 42 PRO B O 1
ATOM 1348 N N . MET B 1 43 ? 10.641 2.299 -11.836 1 98.38 43 MET B N 1
ATOM 1349 C CA . MET B 1 43 ? 10.086 3.584 -11.43 1 98.38 43 MET B CA 1
ATOM 1350 C C . MET B 1 43 ? 9.195 4.164 -12.523 1 98.38 43 MET B C 1
ATOM 1352 O O . MET B 1 43 ? 9.469 3.99 -13.711 1 98.38 43 MET B O 1
ATOM 1356 N N . ARG B 1 44 ? 8.133 4.793 -12.117 1 97.81 44 ARG B N 1
ATOM 1357 C CA . ARG B 1 44 ? 7.285 5.617 -12.969 1 97.81 44 ARG B CA 1
ATOM 1358 C C . ARG B 1 44 ? 7.168 7.035 -12.414 1 97.81 44 ARG B C 1
ATOM 1360 O O . ARG B 1 44 ? 7.262 7.246 -11.203 1 97.81 44 ARG B O 1
ATOM 1367 N N . PRO B 1 45 ? 6.953 7.973 -13.297 1 97.81 45 PRO B N 1
ATOM 1368 C CA . PRO B 1 45 ? 6.816 9.344 -12.805 1 97.81 45 PRO B CA 1
ATOM 1369 C C . PRO B 1 45 ? 5.75 9.484 -11.727 1 97.81 45 PRO B C 1
ATOM 1371 O O . PRO B 1 45 ? 5.938 10.219 -10.75 1 97.81 45 PRO B O 1
ATOM 1374 N N . GLU B 1 46 ? 4.691 8.711 -11.812 1 98.19 46 GLU B N 1
ATOM 1375 C CA . GLU B 1 46 ? 3.578 8.789 -10.875 1 98.19 46 GLU B CA 1
ATOM 1376 C C . GLU B 1 46 ? 3.98 8.258 -9.5 1 98.19 46 GLU B C 1
ATOM 1378 O O . GLU B 1 46 ? 3.332 8.562 -8.492 1 98.19 46 GLU B O 1
ATOM 1383 N N . PHE B 1 47 ? 5.062 7.465 -9.422 1 98.75 47 PHE B N 1
ATOM 1384 C CA . PHE B 1 47 ? 5.418 6.801 -8.172 1 98.75 47 PHE B CA 1
ATOM 1385 C C . PHE B 1 47 ? 6.305 7.703 -7.316 1 98.75 47 PHE B C 1
ATOM 1387 O O . PHE B 1 47 ? 6.598 7.379 -6.164 1 98.75 47 PHE B O 1
ATOM 1394 N N . GLU B 1 48 ? 6.672 8.828 -7.848 1 98.56 48 GLU B N 1
ATOM 1395 C CA . GLU B 1 48 ? 7.633 9.688 -7.164 1 98.56 48 GLU B CA 1
ATOM 1396 C C . GLU B 1 48 ? 7.02 10.32 -5.918 1 98.56 48 GLU B C 1
ATOM 1398 O O . GLU B 1 48 ? 5.855 10.727 -5.93 1 98.56 48 GLU B O 1
ATOM 1403 N N . ARG B 1 49 ? 7.871 10.375 -4.891 1 98.06 49 ARG B N 1
ATOM 1404 C CA . ARG B 1 49 ? 7.48 11.047 -3.656 1 98.06 49 ARG B CA 1
ATOM 1405 C C . ARG B 1 49 ? 7.438 12.562 -3.846 1 98.06 49 ARG B C 1
ATOM 1407 O O . ARG B 1 49 ? 6.438 13.203 -3.525 1 98.06 49 ARG B O 1
ATOM 1414 N N . GLU B 1 50 ? 8.469 13.109 -4.27 1 97.12 50 GLU B N 1
ATOM 1415 C CA . GLU B 1 50 ? 8.641 14.523 -4.609 1 97.12 50 GLU B CA 1
ATOM 1416 C C . GLU B 1 50 ? 9.062 14.695 -6.062 1 97.12 50 GLU B C 1
ATOM 1418 O O . GLU B 1 50 ? 9.891 13.93 -6.566 1 97.12 50 GLU B O 1
ATOM 1423 N N . PRO B 1 51 ? 8.492 15.664 -6.66 1 97 51 PRO B N 1
ATOM 1424 C CA . PRO B 1 51 ? 8.789 15.836 -8.086 1 97 51 PRO B CA 1
ATOM 1425 C C . PRO B 1 51 ? 10.281 15.969 -8.367 1 97 51 PRO B C 1
ATOM 1427 O O . PRO B 1 51 ? 10.961 16.781 -7.738 1 97 51 PRO B O 1
ATOM 1430 N N . GLY B 1 52 ? 10.727 15.172 -9.281 1 97.38 52 GLY B N 1
ATOM 1431 C CA . GLY B 1 52 ? 12.078 15.312 -9.797 1 97.38 52 GLY B CA 1
ATOM 1432 C C . GLY B 1 52 ? 13.117 14.602 -8.938 1 97.38 52 GLY B C 1
ATOM 1433 O O . GLY B 1 52 ? 14.297 14.578 -9.281 1 97.38 52 GLY B O 1
ATOM 1434 N N . THR B 1 53 ? 12.734 13.992 -7.871 1 97.38 53 THR B N 1
ATOM 1435 C CA . THR B 1 53 ? 13.695 13.375 -6.969 1 97.38 53 THR B CA 1
ATOM 1436 C C . THR B 1 53 ? 13.945 11.922 -7.355 1 97.38 53 THR B C 1
ATOM 1438 O O . THR B 1 53 ? 14.922 11.312 -6.918 1 97.38 53 THR B O 1
ATOM 1441 N N . LYS B 1 54 ? 13.023 11.383 -8.062 1 97.94 54 LYS B N 1
ATOM 1442 C CA . LYS B 1 54 ? 13.031 9.961 -8.398 1 97.94 54 LYS B CA 1
ATOM 1443 C C . LYS B 1 54 ? 13.031 9.094 -7.145 1 97.94 54 LYS B C 1
ATOM 1445 O O . LYS B 1 54 ? 13.555 7.977 -7.156 1 97.94 54 LYS B O 1
ATOM 1450 N N . GLN B 1 55 ? 12.633 9.68 -6.098 1 98.62 55 GLN B N 1
ATOM 145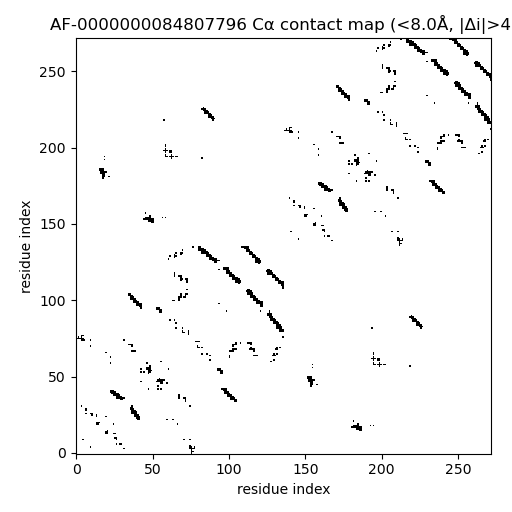1 C CA . GLN B 1 55 ? 12.43 8.898 -4.883 1 98.62 55 GLN B CA 1
ATOM 1452 C C . GLN B 1 55 ? 11.055 8.227 -4.883 1 98.62 55 GLN B C 1
ATOM 1454 O O . GLN B 1 55 ? 10.039 8.883 -5.113 1 98.62 55 GLN B O 1
ATOM 1459 N N . TRP B 1 56 ? 11.078 6.902 -4.625 1 98.88 56 TRP B N 1
ATOM 1460 C CA . TRP B 1 56 ? 9.82 6.164 -4.539 1 98.88 56 TRP B CA 1
ATOM 1461 C C . TRP B 1 56 ? 8.977 6.668 -3.373 1 98.88 56 TRP B C 1
ATOM 1463 O O . TRP B 1 56 ? 9.484 6.848 -2.264 1 98.88 56 TRP B O 1
ATOM 1473 N N . HIS B 1 57 ? 7.734 6.902 -3.619 1 98.88 57 HIS B N 1
ATOM 1474 C CA . HIS B 1 57 ? 6.777 6.969 -2.52 1 98.88 57 HIS B CA 1
ATOM 1475 C C . HIS B 1 57 ? 6.582 5.602 -1.876 1 98.88 57 HIS B C 1
ATOM 1477 O O . HIS B 1 57 ? 6.676 4.574 -2.553 1 98.88 57 HIS B O 1
ATOM 1483 N N . GLY B 1 58 ? 6.27 5.523 -0.619 1 98.81 58 GLY B N 1
ATOM 1484 C CA . GLY B 1 58 ? 6.086 4.262 0.081 1 98.81 58 GLY B CA 1
ATOM 1485 C C . GLY B 1 58 ? 4.863 3.494 -0.387 1 98.81 58 GLY B C 1
ATOM 1486 O O . GLY B 1 58 ? 4.797 2.271 -0.241 1 98.8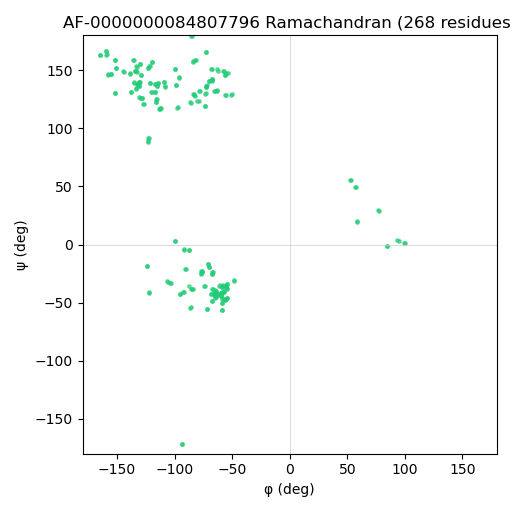1 58 GLY B O 1
ATOM 1487 N N . GLY B 1 59 ? 3.879 4.18 -0.919 1 98.81 59 GLY B N 1
ATOM 1488 C CA . GLY B 1 59 ? 2.643 3.564 -1.378 1 98.81 59 GLY B CA 1
ATOM 1489 C C . GLY B 1 59 ? 2.861 2.506 -2.441 1 98.81 59 GLY B C 1
ATOM 1490 O O . GLY B 1 59 ? 2.436 1.359 -2.279 1 98.81 59 GLY B O 1
ATOM 1491 N N . PRO B 1 60 ? 3.525 2.893 -3.537 1 98.88 60 PRO B N 1
ATOM 1492 C CA . PRO B 1 60 ? 3.822 1.868 -4.543 1 98.88 60 PRO B CA 1
ATOM 1493 C C . PRO B 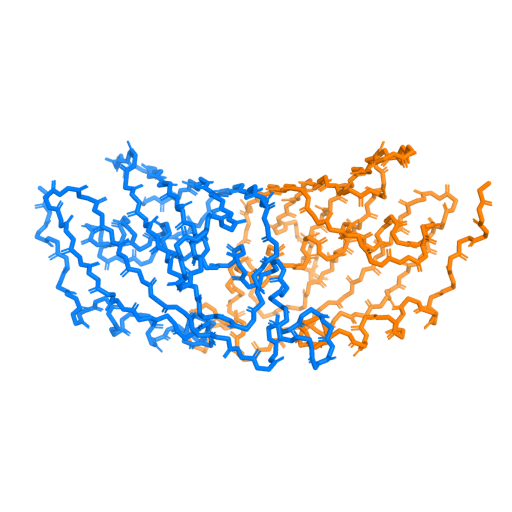1 60 ? 4.641 0.708 -3.979 1 98.88 60 PRO B C 1
ATOM 1495 O O . PRO B 1 60 ? 4.438 -0.444 -4.371 1 98.88 60 PRO B O 1
ATOM 1498 N N . ILE B 1 61 ? 5.539 0.96 -3.068 1 98.94 61 ILE B N 1
ATOM 1499 C CA . ILE B 1 61 ? 6.336 -0.101 -2.465 1 98.94 61 ILE B CA 1
ATOM 1500 C C . ILE B 1 61 ? 5.426 -1.046 -1.681 1 98.94 61 ILE B C 1
ATOM 1502 O O . ILE B 1 61 ? 5.547 -2.268 -1.794 1 98.94 61 ILE B O 1
ATOM 1506 N N . ALA B 1 62 ? 4.523 -0.542 -0.9 1 98.94 62 ALA B N 1
ATOM 1507 C CA . ALA B 1 62 ? 3.561 -1.364 -0.168 1 98.94 62 ALA B CA 1
ATOM 1508 C C . ALA B 1 62 ? 2.715 -2.201 -1.123 1 98.94 62 ALA B C 1
ATOM 1510 O O . ALA B 1 62 ? 2.457 -3.379 -0.865 1 98.94 62 ALA B O 1
ATOM 1511 N N . SER B 1 63 ? 2.264 -1.596 -2.178 1 98.94 63 SER B N 1
ATOM 1512 C CA . SER B 1 63 ? 1.466 -2.283 -3.188 1 98.94 63 SER B CA 1
ATOM 1513 C C . SER B 1 63 ? 2.236 -3.447 -3.803 1 98.94 63 SER B C 1
ATOM 1515 O O . SER B 1 63 ? 1.676 -4.523 -4.023 1 98.94 63 SER B O 1
ATOM 1517 N N . ILE B 1 64 ? 3.486 -3.197 -4.094 1 98.94 64 ILE B N 1
ATOM 1518 C CA . ILE B 1 64 ? 4.355 -4.219 -4.668 1 98.94 64 ILE B CA 1
ATOM 1519 C C . ILE B 1 64 ? 4.516 -5.371 -3.68 1 98.94 64 ILE B C 1
ATOM 1521 O O . ILE B 1 64 ? 4.414 -6.543 -4.059 1 98.94 64 ILE B O 1
ATOM 1525 N N . ILE B 1 65 ? 4.715 -5.043 -2.42 1 99 65 ILE B N 1
ATOM 1526 C CA . ILE B 1 65 ? 4.855 -6.059 -1.382 1 99 65 ILE B CA 1
ATOM 1527 C C . ILE B 1 65 ? 3.604 -6.93 -1.342 1 99 65 ILE B C 1
ATOM 1529 O O . ILE B 1 65 ? 3.695 -8.164 -1.374 1 99 65 ILE B O 1
ATOM 1533 N N . ASP B 1 66 ? 2.461 -6.355 -1.292 1 98.94 66 ASP B N 1
ATOM 1534 C CA . ASP B 1 66 ? 1.203 -7.098 -1.276 1 98.94 66 ASP B CA 1
ATOM 1535 C C . ASP B 1 66 ? 1.073 -7.984 -2.514 1 98.94 66 ASP B C 1
ATOM 1537 O O . ASP B 1 66 ? 0.751 -9.172 -2.404 1 98.94 66 ASP B O 1
ATOM 1541 N N . THR B 1 67 ? 1.354 -7.438 -3.656 1 98.94 67 THR B N 1
ATOM 1542 C CA . THR B 1 67 ? 1.153 -8.133 -4.922 1 98.94 67 THR B CA 1
ATOM 1543 C C . THR B 1 67 ? 2.117 -9.312 -5.051 1 98.94 67 THR B C 1
ATOM 1545 O O . THR B 1 67 ? 1.704 -10.43 -5.367 1 98.94 67 THR B O 1
ATOM 1548 N N . VAL B 1 68 ? 3.373 -9.062 -4.781 1 98.94 68 VAL B N 1
ATOM 1549 C CA . VAL B 1 68 ? 4.375 -10.109 -4.922 1 98.94 68 VAL B CA 1
ATOM 1550 C C . VAL B 1 68 ? 4.105 -11.227 -3.916 1 98.94 68 VAL B C 1
ATOM 1552 O O . VAL B 1 68 ? 4.246 -12.406 -4.238 1 98.94 68 VAL B O 1
ATOM 1555 N N . GLY B 1 69 ? 3.775 -10.859 -2.678 1 98.94 69 GLY B N 1
ATOM 1556 C CA . GLY B 1 69 ? 3.373 -11.875 -1.714 1 98.94 69 GLY B CA 1
ATOM 1557 C C . GLY B 1 69 ? 2.211 -12.719 -2.189 1 98.94 69 GLY B C 1
ATOM 1558 O O . GLY B 1 69 ? 2.232 -13.945 -2.053 1 98.94 69 GLY B O 1
ATOM 1559 N N . ASP B 1 70 ? 1.205 -12.078 -2.693 1 98.94 70 ASP B N 1
ATOM 1560 C CA . ASP B 1 70 ? 0.054 -12.781 -3.252 1 98.94 70 ASP B CA 1
ATOM 1561 C C . ASP B 1 70 ? 0.487 -13.781 -4.32 1 98.94 70 ASP B C 1
ATOM 1563 O O . ASP B 1 70 ? 0.108 -14.953 -4.27 1 98.94 70 ASP B O 1
ATOM 1567 N N . TYR B 1 71 ? 1.35 -13.336 -5.191 1 98.81 71 TYR B N 1
ATOM 1568 C CA . TYR B 1 71 ? 1.694 -14.141 -6.355 1 98.81 71 TYR B CA 1
ATOM 1569 C C . TYR B 1 71 ? 2.641 -15.273 -5.977 1 98.81 71 TYR B C 1
ATOM 1571 O O . TYR B 1 71 ? 2.748 -16.266 -6.699 1 98.81 71 TYR B O 1
ATOM 1579 N N . ALA B 1 72 ? 3.377 -15.117 -4.875 1 98.75 72 ALA B N 1
ATOM 1580 C CA . ALA B 1 72 ? 4.09 -16.281 -4.352 1 98.75 72 ALA B CA 1
ATOM 1581 C C . ALA B 1 72 ? 3.137 -17.453 -4.121 1 98.75 72 ALA B C 1
ATOM 1583 O O . ALA B 1 72 ? 3.494 -18.609 -4.352 1 98.75 72 ALA B O 1
ATOM 1584 N N . LEU B 1 73 ? 1.948 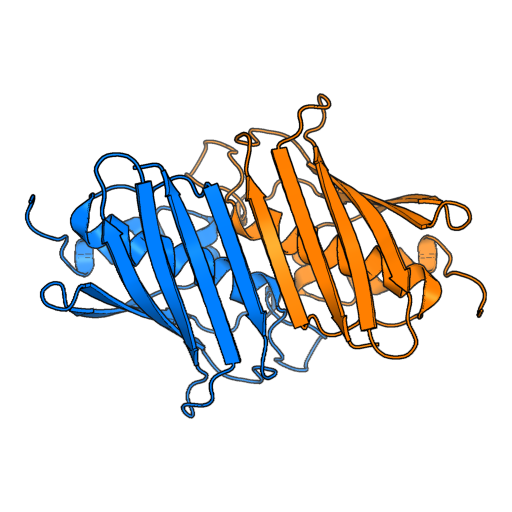-17.188 -3.656 1 98.69 73 LEU B N 1
ATOM 1585 C CA . LEU B 1 73 ? 0.942 -18.203 -3.402 1 98.69 73 LEU B CA 1
ATOM 1586 C C . LEU B 1 73 ? 0.17 -18.531 -4.676 1 98.69 73 LEU B C 1
ATOM 1588 O O . LEU B 1 73 ? -0.153 -19.703 -4.926 1 98.69 73 LEU B O 1
ATOM 1592 N N . VAL B 1 74 ? -0.105 -17.5 -5.469 1 98.38 74 VAL B N 1
ATOM 1593 C CA . VAL B 1 74 ? -0.841 -17.672 -6.715 1 98.38 74 VAL B CA 1
ATOM 1594 C C . VAL B 1 74 ? -0.144 -18.703 -7.594 1 98.38 74 VAL B C 1
ATOM 1596 O O . VAL B 1 74 ? -0.802 -19.484 -8.289 1 98.38 74 VAL B O 1
ATOM 1599 N N . MET B 1 75 ? 1.158 -18.672 -7.516 1 97.81 75 MET B N 1
ATOM 1600 C CA . MET B 1 75 ? 1.949 -19.656 -8.258 1 97.81 75 MET B CA 1
ATOM 1601 C C . MET B 1 75 ? 1.414 -21.062 -8.039 1 97.81 75 MET B C 1
ATOM 1603 O O . MET B 1 75 ? 1.441 -21.891 -8.945 1 97.81 75 MET B O 1
ATOM 1607 N N . PHE B 1 76 ? 0.842 -21.359 -6.898 1 97.69 76 PHE B N 1
ATOM 1608 C CA . PHE B 1 76 ? 0.374 -22.703 -6.543 1 97.69 76 PHE B CA 1
ATOM 1609 C C . PHE B 1 76 ? -1.146 -22.781 -6.602 1 97.69 76 PHE B C 1
ATOM 1611 O O . PHE B 1 76 ? -1.711 -23.828 -6.922 1 97.69 76 PHE B O 1
ATOM 1618 N N . VAL B 1 77 ? -1.832 -21.688 -6.297 1 97.5 77 VAL B N 1
ATOM 1619 C CA . VAL B 1 77 ? -3.285 -21.672 -6.156 1 97.5 77 VAL B CA 1
ATOM 1620 C C . VAL B 1 77 ? -3.936 -21.469 -7.523 1 97.5 77 VAL B C 1
ATOM 1622 O O . VAL B 1 77 ? -5.051 -21.938 -7.766 1 97.5 77 VAL B O 1
ATOM 1625 N N . GLY B 1 78 ? -3.285 -20.609 -8.336 1 97.12 78 GLY B N 1
ATOM 1626 C CA . GLY B 1 78 ? -3.723 -20.469 -9.711 1 97.12 78 GLY B CA 1
ATOM 1627 C C . GLY B 1 78 ? -4.688 -19.328 -9.922 1 97.12 78 GLY B C 1
ATOM 1628 O O . GLY B 1 78 ? -5.242 -19.156 -11.008 1 97.12 78 GLY B O 1
ATOM 1629 N N . ARG B 1 79 ? -4.965 -18.562 -8.867 1 95.81 79 ARG B N 1
ATOM 1630 C CA . ARG B 1 79 ? -5.832 -17.391 -8.961 1 95.81 79 ARG B CA 1
ATOM 1631 C C . ARG B 1 79 ? -5.445 -16.344 -7.922 1 95.81 79 ARG B C 1
ATOM 1633 O O . ARG B 1 79 ? -4.859 -16.672 -6.891 1 95.81 79 ARG B O 1
ATOM 1640 N N . GLY B 1 80 ? -5.738 -15.133 -8.289 1 96.94 80 GLY B N 1
ATOM 1641 C CA . GLY B 1 80 ? -5.531 -14.07 -7.309 1 96.94 80 GLY B CA 1
ATOM 1642 C C . GLY B 1 80 ? -6.273 -14.305 -6.008 1 96.94 80 GLY B C 1
ATOM 1643 O O . GLY B 1 80 ? -7.367 -14.875 -6.004 1 96.94 80 GLY B O 1
ATOM 1644 N N . LEU B 1 81 ? -5.664 -13.875 -4.922 1 98.06 81 LEU B N 1
ATOM 1645 C CA . LEU B 1 81 ? -6.23 -14.102 -3.596 1 98.06 81 LEU B CA 1
ATOM 1646 C C . LEU B 1 81 ? -6.57 -12.781 -2.918 1 98.06 81 LEU B C 1
ATOM 1648 O O . LEU B 1 81 ? -5.793 -11.828 -2.984 1 98.06 81 LEU B O 1
ATOM 1652 N N . PRO B 1 82 ? -7.703 -12.672 -2.24 1 98.06 82 PRO B N 1
ATOM 1653 C CA . PRO B 1 82 ? -7.977 -11.492 -1.419 1 98.06 82 PRO B CA 1
ATOM 1654 C C . PRO B 1 82 ? -7.016 -11.359 -0.238 1 98.06 82 PRO B C 1
ATOM 1656 O O . PRO B 1 82 ? -6.75 -12.344 0.459 1 98.06 82 PRO B O 1
ATOM 1659 N N . THR B 1 83 ? -6.516 -10.242 -0.082 1 98.88 83 THR B N 1
ATOM 1660 C CA . THR B 1 83 ? -5.656 -9.977 1.068 1 98.88 83 THR B CA 1
ATOM 1661 C C . THR B 1 83 ? -6.492 -9.75 2.324 1 98.88 83 THR B C 1
ATOM 1663 O O . THR B 1 83 ? -7.457 -8.977 2.305 1 98.88 83 THR B O 1
ATOM 1666 N N . ILE B 1 84 ? -6.105 -10.422 3.363 1 98.94 84 ILE B N 1
ATOM 1667 C CA . ILE B 1 84 ? -6.727 -10.203 4.668 1 98.94 84 ILE B CA 1
ATOM 1668 C C . ILE B 1 84 ? -6.039 -9.047 5.383 1 98.94 84 ILE B C 1
ATOM 1670 O O . ILE B 1 84 ? -6.703 -8.109 5.84 1 98.94 84 ILE B O 1
ATOM 1674 N N . ASN B 1 85 ? -4.785 -9.172 5.48 1 98.94 85 ASN B N 1
ATOM 1675 C CA . ASN B 1 85 ? -3.979 -8.094 6.047 1 98.94 85 ASN B CA 1
ATOM 1676 C C . ASN B 1 85 ? -2.518 -8.211 5.625 1 98.94 85 ASN B C 1
ATOM 1678 O O . ASN B 1 85 ? -2.096 -9.242 5.102 1 98.94 85 ASN B O 1
ATOM 1682 N N . PHE B 1 86 ? -1.803 -7.094 5.809 1 98.88 86 PHE B N 1
ATOM 1683 C CA . PHE B 1 86 ? -0.354 -7.156 5.66 1 98.88 86 PHE B CA 1
ATOM 1684 C C . PHE B 1 86 ? 0.315 -5.988 6.375 1 98.88 86 PHE B C 1
ATOM 1686 O O . PHE B 1 86 ? -0.362 -5.07 6.848 1 98.88 86 PHE B O 1
ATOM 1693 N N . ARG B 1 87 ? 1.608 -6.109 6.531 1 98.88 87 ARG B N 1
ATOM 1694 C CA . ARG B 1 87 ? 2.443 -5.074 7.137 1 98.88 87 ARG B CA 1
ATOM 1695 C C . ARG B 1 87 ? 3.693 -4.824 6.301 1 98.88 87 ARG B C 1
ATOM 1697 O O . ARG B 1 87 ? 4.164 -5.715 5.594 1 98.88 87 ARG B O 1
ATOM 1704 N N . VAL B 1 88 ? 4.156 -3.629 6.453 1 98.94 88 VAL B N 1
ATOM 1705 C CA . VAL B 1 88 ? 5.379 -3.211 5.777 1 98.94 88 VAL B CA 1
ATOM 1706 C C . VAL B 1 88 ? 6.309 -2.516 6.77 1 98.94 88 VAL B C 1
ATOM 1708 O O . VAL B 1 88 ? 5.859 -1.726 7.602 1 98.94 88 VAL B O 1
ATOM 1711 N N . ASP B 1 89 ? 7.535 -2.803 6.719 1 98.94 89 ASP B N 1
ATOM 1712 C CA . ASP B 1 89 ? 8.609 -2.068 7.387 1 98.94 89 ASP B CA 1
ATOM 1713 C C . ASP B 1 89 ? 9.562 -1.451 6.367 1 98.94 89 ASP B C 1
ATOM 1715 O O . ASP B 1 89 ? 10.141 -2.16 5.539 1 98.94 89 ASP B O 1
ATOM 1719 N N . TYR B 1 90 ? 9.672 -0.177 6.488 1 98.94 90 TYR B N 1
ATOM 1720 C CA . TYR B 1 90 ? 10.57 0.533 5.59 1 98.94 90 TYR B CA 1
ATOM 1721 C C . TYR B 1 90 ? 11.93 0.757 6.242 1 98.94 90 TYR B C 1
ATOM 1723 O O . TYR B 1 90 ? 12.008 1.073 7.434 1 98.94 90 TYR B O 1
ATOM 1731 N N . PHE B 1 91 ? 13.008 0.677 5.422 1 98.81 91 PHE B N 1
ATOM 1732 C CA . PHE B 1 91 ? 14.344 0.79 6 1 98.81 91 PHE B CA 1
ATOM 1733 C C . PHE B 1 91 ? 15.117 1.942 5.363 1 98.81 91 PHE B C 1
ATOM 1735 O O . PHE B 1 91 ? 15.852 2.65 6.047 1 98.81 91 PHE B O 1
ATOM 1742 N N . ARG B 1 92 ? 14.977 2.08 4.008 1 98 92 ARG B N 1
ATOM 1743 C CA . ARG B 1 92 ? 15.758 3.053 3.248 1 98 92 ARG B CA 1
ATOM 1744 C C . ARG B 1 92 ? 14.938 3.631 2.1 1 98 92 ARG B C 1
ATOM 1746 O O . ARG B 1 92 ? 14.078 2.947 1.537 1 98 92 ARG B O 1
ATOM 1753 N N . PRO B 1 93 ? 15.273 4.891 1.797 1 98.44 93 PRO B N 1
ATOM 1754 C CA . PRO B 1 93 ? 14.648 5.387 0.571 1 98.44 93 PRO B CA 1
ATOM 1755 C C . PRO B 1 93 ? 15.164 4.688 -0.684 1 98.44 93 PRO B C 1
ATOM 1757 O O . PRO B 1 93 ? 16.344 4.34 -0.756 1 98.44 93 PRO B O 1
ATOM 1760 N N . ALA B 1 94 ? 14.336 4.426 -1.595 1 98.75 94 ALA B N 1
ATOM 1761 C CA . ALA B 1 94 ? 14.711 3.973 -2.932 1 98.75 94 ALA B CA 1
ATOM 1762 C C . ALA B 1 94 ? 14.727 5.137 -3.92 1 98.75 94 ALA B C 1
ATOM 1764 O O . ALA B 1 94 ? 13.695 5.762 -4.172 1 98.75 94 ALA B O 1
ATOM 1765 N N . ILE B 1 95 ? 15.875 5.445 -4.5 1 98.62 95 ILE B N 1
ATOM 1766 C CA . ILE B 1 95 ? 16.016 6.613 -5.359 1 98.62 95 ILE B CA 1
ATOM 1767 C C . ILE B 1 95 ? 16.641 6.199 -6.691 1 98.62 95 ILE B C 1
ATOM 1769 O O . ILE B 1 95 ? 17.734 5.605 -6.719 1 98.62 95 ILE B O 1
ATOM 1773 N N . ASP B 1 96 ? 15.984 6.539 -7.715 1 98.06 96 ASP B N 1
ATOM 1774 C CA . ASP B 1 96 ? 16.5 6.32 -9.062 1 98.06 96 ASP B CA 1
ATOM 1775 C C . ASP B 1 96 ? 16.906 4.867 -9.266 1 98.06 96 ASP B C 1
ATOM 1777 O O . ASP B 1 96 ? 18.047 4.59 -9.672 1 98.06 96 ASP B O 1
ATOM 1781 N N . THR B 1 97 ? 16.031 4.004 -9.039 1 98.75 97 THR B N 1
ATOM 1782 C CA . THR B 1 97 ? 16.25 2.566 -9.125 1 98.75 97 THR B CA 1
ATOM 1783 C C . THR B 1 97 ? 14.945 1.832 -9.391 1 98.75 97 THR B C 1
ATOM 1785 O O . THR B 1 97 ? 13.875 2.297 -9 1 98.75 97 THR B O 1
ATOM 1788 N N . ALA B 1 98 ? 15.094 0.74 -10.133 1 98.88 98 AL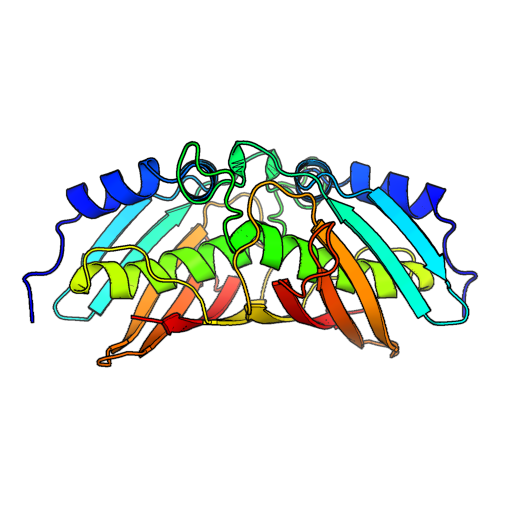A B N 1
ATOM 1789 C CA . ALA B 1 98 ? 14.008 -0.236 -10.0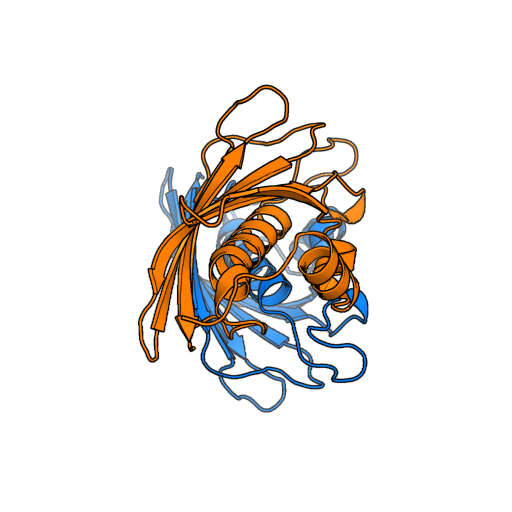62 1 98.88 98 ALA B CA 1
ATOM 1790 C C . ALA B 1 98 ? 14.031 -0.975 -8.727 1 98.88 98 ALA B C 1
ATOM 1792 O O . ALA B 1 98 ? 15 -0.876 -7.969 1 98.88 98 ALA B O 1
ATOM 1793 N N . LEU B 1 99 ? 12.938 -1.639 -8.453 1 98.94 99 LEU B N 1
ATOM 1794 C CA . LEU B 1 99 ? 12.852 -2.465 -7.258 1 98.94 99 LEU B CA 1
ATOM 1795 C C . LEU B 1 99 ? 12.844 -3.947 -7.617 1 98.94 99 LEU B C 1
ATOM 1797 O O . LEU B 1 99 ? 12.219 -4.348 -8.602 1 98.94 99 LEU B O 1
ATOM 1801 N N . ILE B 1 100 ? 13.531 -4.699 -6.855 1 98.94 100 ILE B N 1
ATOM 1802 C CA . ILE B 1 100 ? 13.547 -6.156 -6.941 1 98.94 100 ILE B CA 1
ATOM 1803 C C . ILE B 1 100 ? 12.891 -6.754 -5.699 1 98.94 100 ILE B C 1
ATOM 1805 O O . ILE B 1 100 ? 13.398 -6.605 -4.586 1 98.94 100 ILE B O 1
ATOM 1809 N N . SER B 1 101 ? 11.82 -7.453 -5.957 1 99 101 SER B N 1
ATOM 1810 C CA . SER B 1 101 ? 11.039 -7.98 -4.844 1 99 101 SER B CA 1
ATOM 1811 C C . SER B 1 101 ? 11.023 -9.5 -4.848 1 99 101 SER B C 1
ATOM 1813 O O . SER B 1 101 ? 10.742 -10.125 -5.875 1 99 101 SER B O 1
ATOM 1815 N N . THR B 1 102 ? 11.297 -10.07 -3.719 1 99 102 THR B N 1
ATOM 1816 C CA . THR B 1 102 ? 11.289 -11.516 -3.543 1 99 102 THR B CA 1
ATOM 1817 C C . THR B 1 102 ? 10.164 -11.945 -2.609 1 99 102 THR B C 1
ATOM 1819 O O . THR B 1 102 ? 10.141 -11.555 -1.44 1 99 102 THR B O 1
ATOM 1822 N N . GLY B 1 103 ? 9.273 -12.695 -3.15 1 98.94 103 GLY B N 1
ATOM 1823 C CA . GLY B 1 103 ? 8.211 -13.297 -2.361 1 98.94 103 GLY B CA 1
ATOM 1824 C C . GLY B 1 103 ? 8.477 -14.742 -1.988 1 98.94 103 GLY B C 1
ATOM 1825 O O . GLY B 1 103 ? 8.93 -15.523 -2.82 1 98.94 103 GLY B O 1
ATOM 1826 N N . ARG B 1 104 ? 8.164 -15.07 -0.727 1 98.94 104 ARG B N 1
ATOM 1827 C CA . ARG B 1 104 ? 8.367 -16.422 -0.222 1 98.94 104 ARG B CA 1
ATOM 1828 C C . ARG B 1 104 ? 7.137 -16.906 0.54 1 98.94 104 ARG B C 1
ATOM 1830 O O . ARG B 1 104 ? 6.645 -16.219 1.437 1 98.94 104 ARG B O 1
ATOM 1837 N N . VAL B 1 105 ? 6.777 -18.109 0.235 1 98.88 105 VAL B N 1
ATOM 1838 C CA . VAL B 1 105 ? 5.668 -18.719 0.959 1 98.88 105 VAL B CA 1
ATOM 1839 C C . VAL B 1 105 ? 6.113 -19.109 2.367 1 98.88 105 VAL B C 1
ATOM 1841 O O . VAL B 1 105 ? 7.145 -19.766 2.539 1 98.88 105 VAL B O 1
ATOM 1844 N N . ARG B 1 106 ? 5.363 -18.703 3.303 1 98.88 106 ARG B N 1
ATOM 1845 C CA . ARG B 1 106 ? 5.602 -19.141 4.676 1 98.88 106 ARG B CA 1
ATOM 1846 C C . ARG B 1 106 ? 4.602 -20.219 5.094 1 98.88 106 ARG B C 1
ATOM 1848 O O . ARG B 1 106 ? 4.918 -21.078 5.91 1 98.88 106 ARG B O 1
ATOM 1855 N N . ARG B 1 107 ? 3.42 -20.062 4.547 1 98.5 107 ARG B N 1
ATOM 1856 C CA . ARG B 1 107 ? 2.35 -21.016 4.801 1 98.5 107 ARG B CA 1
ATOM 1857 C C . ARG B 1 107 ? 1.376 -21.078 3.627 1 98.5 107 ARG B C 1
ATOM 1859 O O . ARG B 1 107 ? 0.944 -20.031 3.123 1 98.5 107 ARG B O 1
ATOM 1866 N N . LEU B 1 108 ? 1.134 -22.234 3.252 1 97.81 108 LEU B N 1
ATOM 1867 C CA . LEU B 1 108 ? 0.069 -22.5 2.289 1 97.81 108 LEU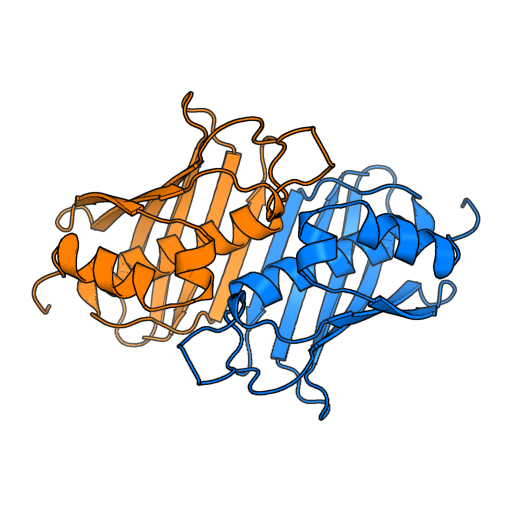 B CA 1
ATOM 1868 C C . LEU B 1 108 ? -0.95 -23.484 2.863 1 97.81 108 LEU B C 1
ATOM 1870 O O . LEU B 1 108 ? -0.777 -24.703 2.762 1 97.81 108 LEU B O 1
ATOM 1874 N N . GLY B 1 109 ? -1.948 -22.844 3.477 1 97.31 109 GLY B N 1
ATOM 1875 C CA . GLY B 1 109 ? -2.982 -23.672 4.07 1 97.31 109 GLY B CA 1
ATOM 1876 C C . GLY B 1 109 ? -4.168 -23.906 3.15 1 97.31 109 GLY B C 1
ATOM 1877 O O . GLY B 1 109 ? -4.102 -23.594 1.958 1 97.31 109 GLY B O 1
ATOM 1878 N N . ARG B 1 110 ? -5.207 -24.516 3.75 1 96.94 110 ARG B N 1
ATOM 1879 C CA . ARG B 1 110 ? -6.414 -24.797 2.977 1 96.94 110 ARG B CA 1
ATOM 1880 C C . ARG B 1 110 ? -7.211 -23.516 2.74 1 96.94 110 ARG B C 1
ATOM 1882 O O . ARG B 1 110 ? -7.734 -23.297 1.645 1 96.94 110 ARG B O 1
ATOM 1889 N N . THR B 1 111 ? -7.195 -22.609 3.75 1 98 111 THR B N 1
ATOM 1890 C CA . THR B 1 111 ? -8.078 -21.438 3.656 1 98 111 THR B CA 1
ATOM 1891 C C . THR B 1 111 ? -7.273 -20.141 3.762 1 98 111 THR B C 1
ATOM 1893 O O . THR B 1 111 ? -7.773 -19.078 3.414 1 98 111 THR B O 1
ATOM 1896 N N . VAL B 1 112 ? -6.023 -20.312 4.305 1 98.62 112 VAL B N 1
ATOM 1897 C CA . VAL B 1 112 ? -5.207 -19.109 4.512 1 98.62 112 VAL B CA 1
ATOM 1898 C C . VAL B 1 112 ? -3.781 -19.375 4.031 1 98.62 112 VAL B C 1
ATOM 1900 O O . VAL B 1 112 ? -3.244 -20.469 4.223 1 98.62 112 VAL B O 1
ATOM 1903 N N . GLY B 1 113 ? -3.213 -18.422 3.4 1 98.81 113 GLY B N 1
ATOM 1904 C CA . GLY B 1 113 ? -1.802 -18.422 3.049 1 98.81 113 GLY B CA 1
ATOM 1905 C C . GLY B 1 113 ? -1.055 -17.219 3.619 1 98.81 113 GLY B C 1
ATOM 1906 O O . GLY B 1 113 ? -1.652 -16.188 3.883 1 98.81 113 GLY B O 1
ATOM 1907 N N . VAL B 1 114 ? 0.249 -17.391 3.836 1 98.94 114 VAL B N 1
ATOM 1908 C CA . VAL B 1 114 ? 1.113 -16.328 4.332 1 98.94 114 VAL B CA 1
ATOM 1909 C C . VAL B 1 114 ? 2.381 -16.25 3.486 1 98.94 114 VAL B C 1
ATOM 1911 O O . VAL B 1 114 ? 2.969 -17.281 3.143 1 98.94 114 VAL B O 1
ATOM 1914 N N . ALA B 1 115 ? 2.777 -15.086 3.195 1 98.94 115 ALA B N 1
ATOM 1915 C CA . ALA B 1 115 ? 4.023 -14.898 2.455 1 98.94 115 ALA B CA 1
ATOM 1916 C C . ALA B 1 115 ? 4.82 -13.727 3.018 1 98.94 115 ALA B C 1
ATOM 1918 O O . ALA B 1 115 ? 4.242 -12.734 3.477 1 98.94 115 ALA B O 1
ATOM 1919 N N . ASP B 1 116 ? 6.121 -13.859 2.936 1 98.94 116 ASP B N 1
ATOM 1920 C CA . ASP B 1 116 ? 7.055 -12.766 3.184 1 98.94 116 ASP B CA 1
ATOM 1921 C C . ASP B 1 116 ? 7.543 -12.156 1.871 1 98.94 116 ASP B C 1
ATOM 1923 O O . ASP B 1 116 ? 7.645 -12.852 0.857 1 98.94 116 ASP B O 1
ATOM 1927 N N . VAL B 1 117 ? 7.867 -10.891 1.918 1 99 117 VAL B N 1
ATOM 1928 C CA . VAL B 1 117 ? 8.438 -10.219 0.756 1 99 117 VAL B CA 1
ATOM 1929 C C . VAL B 1 117 ? 9.586 -9.312 1.195 1 99 117 VAL B C 1
ATOM 1931 O O . VAL B 1 117 ? 9.438 -8.523 2.135 1 99 117 VAL B O 1
ATOM 1934 N N . ASP B 1 118 ? 10.672 -9.414 0.546 1 99 118 ASP B N 1
ATOM 1935 C CA . ASP B 1 118 ? 11.781 -8.477 0.652 1 99 118 ASP B CA 1
ATOM 1936 C C . ASP B 1 118 ? 11.906 -7.625 -0.608 1 99 118 ASP B C 1
ATOM 1938 O O . ASP B 1 118 ? 11.852 -8.148 -1.724 1 99 118 ASP B O 1
ATOM 1942 N N . VAL B 1 119 ? 12.125 -6.352 -0.427 1 99 119 VAL B N 1
ATOM 1943 C CA . VAL B 1 119 ? 12.297 -5.426 -1.543 1 99 119 VAL B CA 1
ATOM 1944 C C . VAL B 1 119 ? 13.703 -4.84 -1.514 1 99 119 VAL B C 1
ATOM 1946 O O . VAL B 1 119 ? 14.117 -4.254 -0.513 1 99 119 VAL B O 1
ATOM 1949 N N . HIS B 1 120 ? 14.352 -4.988 -2.57 1 98.94 120 HIS B N 1
ATOM 1950 C CA . HIS B 1 120 ? 15.695 -4.434 -2.734 1 98.94 120 HIS B CA 1
ATOM 1951 C C . HIS B 1 120 ? 15.742 -3.441 -3.891 1 98.94 120 HIS B C 1
ATOM 1953 O O . HIS B 1 120 ? 14.906 -3.498 -4.797 1 98.94 120 HIS B O 1
ATOM 1959 N N . ASP B 1 121 ? 16.766 -2.521 -3.822 1 98.88 121 ASP B N 1
ATOM 1960 C CA . ASP B 1 121 ? 17.078 -1.754 -5.027 1 98.88 121 ASP B CA 1
ATOM 1961 C C . ASP B 1 121 ? 18.031 -2.521 -5.934 1 98.88 121 ASP B C 1
ATOM 1963 O O . ASP B 1 121 ? 18.406 -3.658 -5.637 1 98.88 121 ASP B O 1
ATOM 1967 N N . GLU B 1 122 ? 18.375 -1.953 -7.039 1 98.56 122 GLU B N 1
ATOM 1968 C CA . GLU B 1 122 ? 19.172 -2.652 -8.047 1 98.56 122 GLU B CA 1
ATOM 1969 C C . GLU B 1 122 ? 20.609 -2.85 -7.578 1 98.56 122 GLU B C 1
ATOM 1971 O O . GLU B 1 122 ? 21.344 -3.656 -8.148 1 98.56 122 GLU B O 1
ATOM 1976 N N . LYS B 1 123 ? 20.984 -2.137 -6.609 1 98.31 123 LYS B N 1
ATOM 1977 C CA . LYS B 1 123 ? 22.328 -2.268 -6.062 1 98.31 123 LYS B CA 1
ATOM 1978 C C . LYS B 1 123 ? 22.359 -3.273 -4.914 1 98.31 123 LYS B C 1
ATOM 1980 O O . LYS B 1 123 ? 23.422 -3.541 -4.344 1 98.31 123 LYS B O 1
ATOM 1985 N N . GLY B 1 124 ? 21.25 -3.773 -4.555 1 98.56 124 GLY B N 1
ATOM 1986 C CA . GLY B 1 124 ? 21.188 -4.848 -3.576 1 98.56 124 GLY B CA 1
ATOM 1987 C C . GLY B 1 124 ? 20.844 -4.367 -2.178 1 98.56 124 GLY B C 1
ATOM 1988 O O . GLY B 1 124 ? 20.734 -5.172 -1.249 1 98.56 124 GLY B O 1
ATOM 1989 N N . ALA B 1 125 ? 20.609 -3.041 -1.983 1 98.81 125 ALA B N 1
ATOM 1990 C CA . ALA B 1 125 ? 20.234 -2.525 -0.671 1 98.81 125 ALA B CA 1
ATOM 1991 C C . ALA B 1 125 ? 18.797 -2.916 -0.325 1 98.81 125 ALA B C 1
ATOM 1993 O O . ALA B 1 125 ? 17.906 -2.82 -1.165 1 98.81 125 ALA B O 1
ATOM 1994 N N . LEU B 1 126 ? 18.609 -3.373 0.939 1 98.94 126 LEU B N 1
ATOM 1995 C CA . LEU B 1 126 ? 17.281 -3.693 1.419 1 98.94 126 LEU B CA 1
ATOM 1996 C C . LEU B 1 126 ? 16.469 -2.424 1.688 1 98.94 126 LEU B C 1
ATOM 1998 O O . LEU B 1 126 ? 16.844 -1.619 2.545 1 98.94 126 LEU B O 1
ATOM 2002 N N . ILE B 1 127 ? 15.375 -2.256 1.002 1 98.94 127 ILE B N 1
ATOM 2003 C CA . ILE B 1 127 ? 14.547 -1.055 1.049 1 98.94 127 ILE B CA 1
ATOM 2004 C C . ILE B 1 127 ? 13.406 -1.251 2.049 1 98.94 127 ILE B C 1
ATOM 2006 O O . ILE B 1 127 ? 13.078 -0.338 2.809 1 98.94 127 ILE B O 1
ATOM 2010 N N . ALA B 1 128 ? 12.773 -2.381 2.059 1 99 128 ALA B N 1
ATOM 2011 C CA . ALA B 1 128 ? 11.602 -2.676 2.877 1 99 128 ALA B CA 1
ATOM 2012 C C . ALA B 1 128 ? 11.336 -4.176 2.93 1 99 128 ALA B C 1
ATOM 2014 O O . ALA B 1 128 ? 11.828 -4.934 2.09 1 99 128 ALA B O 1
ATOM 2015 N N . ILE B 1 129 ? 10.531 -4.586 3.914 1 99 129 ILE B N 1
ATOM 2016 C CA . ILE B 1 129 ? 10.023 -5.949 4.004 1 99 129 ILE B CA 1
ATOM 2017 C C . ILE B 1 129 ? 8.539 -5.93 4.348 1 99 129 ILE B C 1
ATOM 2019 O O . ILE B 1 129 ? 8.023 -4.922 4.836 1 99 129 ILE B O 1
ATOM 2023 N N . GLY B 1 130 ? 7.906 -7.004 4.043 1 98.94 130 GLY B N 1
ATOM 2024 C CA . GLY B 1 130 ? 6.512 -7.148 4.43 1 98.94 130 GLY B CA 1
ATOM 2025 C C . GLY B 1 130 ? 6.094 -8.594 4.633 1 98.94 130 GLY B C 1
ATOM 2026 O O . GLY B 1 130 ? 6.793 -9.508 4.199 1 98.94 130 GLY B O 1
ATOM 2027 N N . ARG B 1 131 ? 5.062 -8.797 5.363 1 98.94 131 ARG B N 1
ATOM 2028 C CA . ARG B 1 131 ? 4.367 -10.07 5.512 1 98.94 131 ARG B CA 1
ATOM 2029 C C . ARG B 1 131 ? 2.863 -9.898 5.324 1 98.94 131 ARG B C 1
ATOM 2031 O O . ARG B 1 131 ? 2.27 -8.953 5.852 1 98.94 131 ARG B O 1
ATOM 2038 N N . ALA B 1 132 ? 2.334 -10.789 4.613 1 98.94 132 ALA B N 1
ATOM 2039 C CA . ALA B 1 132 ? 0.921 -10.656 4.27 1 98.94 132 ALA B CA 1
ATOM 2040 C C . ALA B 1 132 ? 0.185 -11.984 4.457 1 98.94 132 ALA B C 1
ATOM 2042 O O . ALA B 1 132 ? 0.774 -13.055 4.312 1 98.94 132 ALA B O 1
ATOM 2043 N N . THR B 1 133 ? -1.067 -11.859 4.789 1 98.94 133 THR B N 1
ATOM 2044 C CA . THR B 1 133 ? -1.999 -12.977 4.906 1 98.94 133 THR B CA 1
ATOM 2045 C C . THR B 1 133 ? -3.104 -12.867 3.857 1 98.94 133 THR B C 1
ATOM 2047 O O . THR B 1 133 ? -3.693 -11.805 3.678 1 98.94 133 THR B O 1
ATOM 2050 N N . TYR B 1 134 ? -3.377 -13.969 3.268 1 98.88 134 TYR B N 1
ATOM 2051 C CA . TYR B 1 134 ? -4.355 -14.008 2.188 1 98.88 134 TYR B CA 1
ATOM 2052 C C . TYR B 1 134 ? -5.387 -15.109 2.422 1 98.88 134 TYR B C 1
ATOM 2054 O O . TYR B 1 134 ? -5.055 -16.172 2.936 1 98.88 134 TYR B O 1
ATOM 2062 N N . ALA B 1 135 ? -6.582 -14.82 2.002 1 98.75 135 ALA B N 1
ATOM 2063 C CA . ALA B 1 135 ? -7.617 -15.852 2.002 1 98.75 135 ALA B CA 1
ATOM 2064 C C . ALA B 1 135 ? -7.531 -16.719 0.746 1 98.75 135 ALA B C 1
ATOM 2066 O O . ALA B 1 135 ? -7.441 -16.188 -0.369 1 98.75 135 ALA B O 1
ATOM 2067 N N . ILE B 1 136 ? -7.52 -18.078 0.918 1 97.69 136 ILE B N 1
ATOM 2068 C CA . ILE B 1 136 ? -7.449 -19 -0.211 1 97.69 136 ILE B CA 1
ATOM 2069 C C . ILE B 1 136 ? -8.859 -19.469 -0.585 1 97.69 136 ILE B C 1
ATOM 2071 O O . ILE B 1 136 ? -9.633 -19.875 0.28 1 97.69 136 ILE B O 1
#

pLDDT: mean 97.82, std 4.39, range [55.78, 99.0]

Foldseek 3Di:
DPQFDDQVLLQVVQCVDPVSVVQVKHWPDDDVVQLKTKIKGDQDQVQDPDHPFQWGDVVSVVVCFVVRQQVSQCRPVVDGWAWPDKDKDFDDIDHPFMKMKMKHWPDDDPFKTKIKMWIDTPVGDTGMIMMTMTTD/DPQFDDQVLLQVVQCVDPVSVVQVKHWPDDDVVQLKTKIKGDQDQVQDPDHPFQWGDVVSVVVCFVVRQQVSQCRPVVDGWAWPDKDKDFDDIDHPFMKMKMKHWPDDDPFKTKIKMWIATPVGHTGMIMMTMTTD